Protein AF-A0A852TV71-F1 (afdb_monomer)

Solvent-accessible surface area (backbone atoms only — not comparable to full-atom values): 13659 Å² total; per-residue (Å²): 145,63,73,70,53,56,58,50,49,54,54,50,52,56,51,58,74,69,67,80,78,74,85,80,84,87,76,83,94,80,73,78,77,76,92,76,76,78,68,53,74,66,54,52,51,51,50,51,55,49,52,51,51,49,49,50,67,69,63,56,70,59,53,60,57,52,50,50,52,49,51,51,50,51,52,52,49,52,54,49,54,53,51,50,54,51,53,49,46,61,62,69,69,51,59,95,84,64,56,69,67,57,59,50,49,54,53,51,53,51,48,61,70,50,56,78,73,61,80,78,80,85,84,74,92,58,73,76,38,65,79,68,99,31,32,70,53,57,53,49,54,35,43,75,70,72,49,66,64,44,78,75,42,76,46,84,83,48,82,88,32,76,29,29,28,36,27,29,36,95,89,66,50,60,36,40,32,34,15,36,96,36,46,70,48,45,51,54,47,52,52,50,48,59,73,70,69,54,81,39,39,34,34,37,43,53,25,33,38,40,36,33,89,51,62,69,59,46,53,56,47,32,76,74,53,32,51,47,80,43,81,88

Organism: NCBI:txid687207

Secondary structure (DSSP, 8-state):
--HHHHHHHHHHHHHHHTSS--------------TT----HHHHHHHHHHHHHHHHHHH-HHHHHHHHHHHHHHHHHHHHHHHHHHHHHHHHTS-TT--HHHHHHHHHHHHHHHHTT--------S--PPP-S-HHHHHHHHHHTT---EEEEE-TT-TT-SEEEEEE-TTS-EEEEEE-SSHHHHHHHHHHHHHTT---EEEE-SSEEEEES-HHHHHHHHHHH--EEEE-

Foldseek 3Di:
DPPVVVVVVVVVVVVVVVPPDDDDDDDDDDDDDDPDPPDPPVRVVVVVVVVVVVCVVVVPVVVVVVVVVVVVVVVVVVVVVVVVVVLVVLVVPPPDPDDPVVSVVVVVVVCVVCVVVDPPPDDDDDPAQDADPEQVVLQVQCVVVVLHFPDWDWDPPDDLFPTWIWTADPVRWIKIKTFHPFQVSVVVVVVVVVVVVDFFFWFDHGGMIIGTPPNVSSVSSCVRRNGDTDTD

Radius of gyration: 25.9 Å; Cα contacts (8 Å, |Δi|>4): 225; chains: 1; bounding box: 60×43×82 Å

pLDDT: mean 70.98, std 20.76, range [32.34, 96.81]

Nearest PDB structures (foldseek):
  5igh-assembly1_A  TM=5.986E-01  e=4.209E-02  Escherichia coli
  6zv6-assembly1_h  TM=5.869E-01  e=1.602E+00  Homo sapiens
  6zxf-assembly1_z  TM=4.418E-01  e=7.642E-01  Homo sapiens
  6zxh-assembly1_z  TM=4.189E-01  e=9.780E-01  Homo sapiens
  7wu0-assembly1_v  TM=4.233E-01  e=1.252E+00  Homo sapiens

Sequence (232 aa):
MKKTAAALAALLALTACAFEQAPNEAAPPSSSPPSDIVLDTAAEGACGKLDEAIELRNSGDSWDEIDAATAEIEAKTLALESSVEELKGIVLDSPEGEDIDESTARMRDWCVENAGSMEVSSAGASEEAVSHDGAQELISELGEADISCTGYEPVEGAVGAETRGSCYLESGEEVVVSTYASADDVDVQMETHRALGGEVHLLTGPDWTLNSADGGFLEAAQEVLGGTLVME

Mean predicted aligned error: 18.86 Å

Structure (mmCIF, N/CA/C/O backbone):
data_AF-A0A852TV71-F1
#
_entry.id   AF-A0A852TV71-F1
#
loop_
_atom_site.group_PDB
_atom_site.id
_atom_site.type_symbol
_atom_site.label_atom_id
_atom_site.label_alt_id
_atom_site.label_comp_id
_atom_site.label_asym_id
_atom_site.label_entity_id
_atom_site.label_seq_id
_atom_site.pdbx_PDB_ins_code
_atom_site.Cartn_x
_atom_site.Cartn_y
_atom_site.Cartn_z
_atom_site.occupancy
_atom_site.B_iso_or_equiv
_atom_site.auth_seq_id
_atom_site.auth_comp_id
_atom_site.auth_asym_id
_atom_site.auth_atom_id
_atom_site.pdbx_PDB_model_num
ATOM 1 N N . MET A 1 1 ? 23.216 -7.462 7.114 1.00 43.19 1 MET A N 1
ATOM 2 C CA . MET A 1 1 ? 23.796 -7.673 8.467 1.00 43.19 1 MET A CA 1
ATOM 3 C C . MET A 1 1 ? 23.204 -6.729 9.535 1.00 43.19 1 MET A C 1
ATOM 5 O O . MET A 1 1 ? 23.956 -6.104 10.269 1.00 43.19 1 MET A O 1
ATOM 9 N N . LYS A 1 2 ? 21.871 -6.586 9.646 1.00 36.19 2 LYS A N 1
ATOM 10 C CA . LYS A 1 2 ? 21.244 -5.724 10.681 1.00 36.19 2 LYS A CA 1
ATOM 11 C C . LYS A 1 2 ? 20.110 -6.389 11.479 1.00 36.19 2 LYS A C 1
ATOM 13 O O . LYS A 1 2 ? 19.759 -5.882 12.534 1.00 36.19 2 LYS A O 1
ATOM 18 N N . LYS A 1 3 ? 19.599 -7.552 11.056 1.00 38.78 3 LYS A N 1
ATOM 19 C CA . LYS A 1 3 ? 18.514 -8.260 11.765 1.00 38.78 3 LYS A CA 1
ATOM 20 C C . LYS A 1 3 ? 18.996 -9.149 12.925 1.00 38.78 3 LYS A C 1
ATOM 22 O O . LYS A 1 3 ? 18.249 -9.372 13.866 1.00 38.78 3 LYS A O 1
ATOM 27 N N . THR A 1 4 ? 20.277 -9.519 12.959 1.00 39.12 4 THR A N 1
ATOM 28 C CA . THR A 1 4 ? 20.908 -10.143 14.138 1.00 39.12 4 THR A CA 1
ATOM 29 C C . THR A 1 4 ? 21.133 -9.160 15.291 1.00 39.12 4 THR A C 1
ATOM 31 O O . THR A 1 4 ? 21.272 -9.590 16.429 1.00 39.12 4 THR A O 1
ATOM 34 N N . ALA A 1 5 ? 21.121 -7.845 15.035 1.00 38.69 5 ALA A N 1
ATOM 35 C CA . ALA A 1 5 ? 21.337 -6.828 16.065 1.00 38.69 5 ALA A CA 1
ATOM 36 C C . ALA A 1 5 ? 20.088 -6.568 16.928 1.00 38.69 5 ALA A C 1
ATOM 38 O O . ALA A 1 5 ? 20.234 -6.302 18.116 1.00 38.69 5 ALA A O 1
ATOM 39 N N . ALA A 1 6 ? 18.878 -6.693 16.369 1.00 39.97 6 ALA A N 1
ATOM 40 C CA . ALA A 1 6 ? 17.630 -6.491 17.113 1.00 39.97 6 ALA A CA 1
ATOM 41 C C . ALA A 1 6 ? 17.338 -7.656 18.077 1.00 39.97 6 ALA A C 1
ATOM 43 O O . ALA A 1 6 ? 16.999 -7.427 19.235 1.00 39.97 6 ALA A O 1
ATOM 44 N N . ALA A 1 7 ? 17.586 -8.897 17.642 1.00 38.03 7 ALA A N 1
ATOM 45 C CA . ALA A 1 7 ? 17.481 -10.076 18.502 1.00 38.03 7 ALA A CA 1
ATOM 46 C C . ALA A 1 7 ? 18.549 -10.082 19.615 1.00 38.03 7 ALA A C 1
ATOM 48 O O . ALA A 1 7 ? 18.234 -10.391 20.762 1.00 38.03 7 ALA A O 1
ATOM 49 N N . LEU A 1 8 ? 19.792 -9.657 19.323 1.00 39.25 8 LEU A N 1
ATOM 50 C CA . LEU A 1 8 ? 20.830 -9.495 20.354 1.00 39.25 8 LEU A CA 1
ATOM 51 C C . LEU A 1 8 ? 20.517 -8.348 21.329 1.00 39.25 8 LEU A C 1
ATOM 53 O O . LEU A 1 8 ? 20.830 -8.464 22.510 1.00 39.25 8 LEU A O 1
ATOM 57 N N . ALA A 1 9 ? 19.909 -7.252 20.858 1.00 40.31 9 ALA A N 1
ATOM 58 C CA . ALA A 1 9 ? 19.520 -6.115 21.695 1.00 40.31 9 ALA A CA 1
ATOM 59 C C . ALA A 1 9 ? 18.359 -6.461 22.639 1.00 40.31 9 ALA A C 1
ATOM 61 O O . ALA A 1 9 ? 18.400 -6.080 23.808 1.00 40.31 9 ALA A O 1
ATOM 62 N N . ALA A 1 10 ? 17.378 -7.244 22.176 1.00 40.09 10 ALA A N 1
ATOM 63 C CA . ALA A 1 10 ? 16.308 -7.769 23.022 1.00 40.09 10 ALA A CA 1
ATOM 64 C C . ALA A 1 10 ? 16.845 -8.764 24.071 1.00 40.09 10 ALA A C 1
ATOM 66 O O . ALA A 1 10 ? 16.482 -8.672 25.244 1.00 40.09 10 ALA A O 1
ATOM 67 N N . LEU A 1 11 ? 17.786 -9.644 23.692 1.00 39.22 11 LEU A N 1
ATOM 68 C CA . LEU A 1 11 ? 18.446 -10.560 24.634 1.00 39.22 11 LEU A CA 1
ATOM 69 C C . LEU A 1 11 ? 19.297 -9.813 25.679 1.00 39.22 11 LEU A C 1
ATOM 71 O O . LEU A 1 11 ? 19.270 -10.167 26.856 1.00 39.22 11 LEU A O 1
ATOM 75 N N . LEU A 1 12 ? 20.014 -8.757 25.269 1.00 41.97 12 LEU A N 1
ATOM 76 C CA . LEU A 1 12 ? 20.825 -7.917 26.159 1.00 41.97 12 LEU A CA 1
ATOM 77 C C . LEU A 1 12 ? 19.964 -7.083 27.125 1.00 41.97 12 LEU A C 1
ATOM 79 O O . LEU A 1 12 ? 20.328 -6.957 28.296 1.00 41.97 12 LEU A O 1
ATOM 83 N N . ALA A 1 13 ? 18.811 -6.573 26.678 1.00 39.41 13 ALA A N 1
ATOM 84 C CA . ALA A 1 13 ? 17.864 -5.827 27.513 1.00 39.41 13 ALA A CA 1
ATOM 85 C C . ALA A 1 13 ? 17.194 -6.713 28.583 1.00 39.41 13 ALA A C 1
ATOM 87 O O . ALA A 1 13 ? 17.038 -6.289 29.730 1.00 39.41 13 ALA A O 1
ATOM 88 N N . LEU A 1 14 ? 16.893 -7.973 28.249 1.00 36.75 14 LEU A N 1
ATOM 89 C CA . LEU A 1 14 ? 16.382 -8.967 29.200 1.00 36.75 14 LEU A CA 1
ATOM 90 C C . LEU A 1 14 ? 17.433 -9.370 30.249 1.00 36.75 14 LEU A C 1
ATOM 92 O O . LEU A 1 14 ? 17.098 -9.521 31.423 1.00 36.75 14 LEU A O 1
ATOM 96 N N . THR A 1 15 ? 18.718 -9.455 29.881 1.00 38.38 15 THR A N 1
ATOM 97 C CA . THR A 1 15 ? 19.800 -9.652 30.867 1.00 38.38 15 THR A CA 1
ATOM 98 C C . THR A 1 15 ? 20.092 -8.416 31.721 1.00 38.38 15 THR A C 1
ATOM 100 O O . THR A 1 15 ? 20.530 -8.575 32.857 1.00 38.38 15 THR A O 1
ATOM 103 N N . ALA A 1 16 ? 19.818 -7.200 31.234 1.00 34.94 16 ALA A N 1
ATOM 104 C CA . ALA A 1 16 ? 20.003 -5.969 32.008 1.00 34.94 16 ALA A CA 1
ATOM 105 C C . ALA A 1 16 ? 18.935 -5.797 33.106 1.00 34.94 16 ALA A C 1
ATOM 107 O O . ALA A 1 16 ? 19.269 -5.378 34.209 1.00 34.94 16 ALA A O 1
ATOM 108 N N . CYS A 1 17 ? 17.686 -6.214 32.864 1.00 33.97 17 CYS A N 1
ATOM 109 C CA . CYS A 1 17 ? 16.650 -6.229 33.909 1.00 33.97 17 CYS A CA 1
ATOM 110 C C . CYS A 1 17 ? 16.846 -7.348 34.950 1.00 33.97 17 CYS A C 1
ATOM 112 O O . CYS A 1 17 ? 16.341 -7.247 36.066 1.00 33.97 17 CYS A O 1
ATOM 114 N N . ALA A 1 18 ? 17.596 -8.402 34.617 1.00 35.56 18 ALA A N 1
ATOM 115 C CA . ALA A 1 18 ? 17.842 -9.534 35.512 1.00 35.56 18 ALA A CA 1
ATOM 116 C C . ALA A 1 18 ? 19.107 -9.390 36.387 1.00 35.56 18 ALA A C 1
ATOM 118 O O . ALA A 1 18 ? 19.328 -10.226 37.263 1.00 35.56 18 ALA A O 1
ATOM 119 N N . PHE 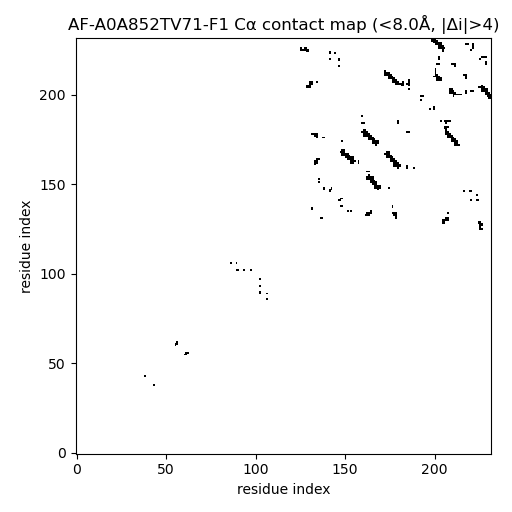A 1 19 ? 19.937 -8.354 36.188 1.00 32.34 19 PHE A N 1
ATOM 120 C CA . PHE A 1 19 ? 21.237 -8.208 36.869 1.00 32.34 19 PHE A CA 1
ATOM 121 C C . PHE A 1 19 ? 21.346 -7.003 37.819 1.00 32.34 19 PHE A C 1
ATOM 123 O O . PHE A 1 19 ? 22.452 -6.596 38.169 1.00 32.34 19 PHE A O 1
ATOM 130 N N . GLU A 1 20 ? 20.218 -6.468 38.297 1.00 35.91 20 GLU A N 1
ATOM 131 C CA . GLU A 1 20 ? 20.192 -5.416 39.330 1.00 35.91 20 GLU A CA 1
ATOM 132 C C . GLU A 1 20 ? 19.690 -5.918 40.697 1.00 35.91 20 GLU A C 1
ATOM 134 O O . GLU A 1 20 ? 19.152 -5.171 41.510 1.00 35.91 20 GLU A O 1
ATOM 139 N N . GLN A 1 21 ? 19.910 -7.204 40.990 1.00 41.62 21 GLN A N 1
ATOM 140 C CA . GLN A 1 21 ? 19.845 -7.735 42.353 1.00 41.62 21 GLN A CA 1
ATOM 141 C C . GLN A 1 21 ? 21.081 -8.583 42.668 1.00 41.62 21 GLN A C 1
ATOM 143 O O . GLN A 1 21 ? 21.072 -9.809 42.613 1.00 41.62 21 GLN A O 1
ATOM 148 N N . ALA A 1 22 ? 22.152 -7.898 43.063 1.00 32.69 22 ALA A N 1
ATOM 149 C CA . ALA A 1 22 ? 23.168 -8.452 43.949 1.00 32.69 22 ALA A CA 1
ATOM 150 C C . ALA A 1 22 ? 23.267 -7.560 45.203 1.00 32.69 22 ALA A C 1
ATOM 152 O O . ALA A 1 22 ? 22.981 -6.363 45.138 1.00 32.69 22 ALA A O 1
ATOM 153 N N . PRO A 1 23 ? 23.585 -8.145 46.367 1.00 38.00 23 PRO A N 1
ATOM 154 C CA . PRO A 1 23 ? 23.112 -7.672 47.658 1.00 38.00 23 PRO A CA 1
ATOM 155 C C . PRO A 1 23 ? 23.951 -6.503 48.170 1.00 38.00 23 PRO A C 1
ATOM 157 O O . PRO A 1 23 ? 25.169 -6.610 48.298 1.00 38.00 23 PRO A O 1
ATOM 160 N N . ASN A 1 24 ? 23.286 -5.411 48.540 1.00 35.84 24 ASN A N 1
ATOM 161 C CA . ASN A 1 24 ? 23.877 -4.445 49.452 1.00 35.84 24 ASN A CA 1
ATOM 162 C C . ASN A 1 24 ? 23.670 -4.974 50.876 1.00 35.84 24 ASN A C 1
ATOM 164 O O . ASN A 1 24 ? 22.538 -5.115 51.347 1.00 35.84 24 ASN A O 1
ATOM 168 N N . GLU A 1 25 ? 24.765 -5.340 51.533 1.00 44.81 25 GLU A N 1
ATOM 169 C CA . GLU A 1 25 ? 24.770 -5.710 52.941 1.00 44.81 25 GLU A CA 1
ATOM 170 C C . GLU A 1 25 ? 24.212 -4.569 53.813 1.00 44.81 25 GLU A C 1
ATOM 172 O O . GLU A 1 25 ? 24.587 -3.407 53.680 1.00 44.81 25 GLU A O 1
ATOM 177 N N . ALA A 1 26 ? 23.375 -4.978 54.769 1.00 49.44 26 ALA A N 1
ATOM 178 C CA . ALA A 1 26 ? 23.005 -4.288 56.005 1.00 49.44 26 ALA A CA 1
ATOM 179 C C . ALA A 1 26 ? 22.050 -3.074 55.928 1.00 49.44 26 ALA A C 1
ATOM 181 O O . ALA A 1 26 ? 22.429 -1.933 56.185 1.00 49.44 26 ALA A O 1
ATOM 182 N N . ALA A 1 27 ? 20.750 -3.361 55.800 1.00 43.69 27 ALA A N 1
ATOM 183 C CA . ALA A 1 27 ? 19.690 -2.565 56.432 1.00 43.69 27 ALA A CA 1
ATOM 184 C C . ALA A 1 27 ? 18.570 -3.491 56.968 1.00 43.69 27 ALA A C 1
ATOM 186 O O . ALA A 1 27 ? 18.326 -4.546 56.381 1.00 43.69 27 ALA A O 1
ATOM 187 N N . PRO A 1 28 ? 17.939 -3.172 58.116 1.00 45.78 28 PRO A N 1
ATOM 188 C CA . PRO A 1 28 ? 17.092 -4.108 58.860 1.00 45.78 28 PRO A CA 1
ATOM 189 C C . PRO A 1 28 ? 15.758 -4.422 58.150 1.00 45.78 28 PRO A C 1
ATOM 191 O O . PRO A 1 28 ? 15.218 -3.562 57.453 1.00 45.78 28 PRO A O 1
ATOM 194 N N . PRO A 1 29 ? 15.177 -5.620 58.366 1.00 46.66 29 PRO A N 1
ATOM 195 C CA . PRO A 1 29 ? 13.950 -6.043 57.706 1.00 46.66 29 PRO A CA 1
ATOM 196 C C . PRO A 1 29 ? 12.732 -5.502 58.457 1.00 46.66 29 PRO A C 1
ATOM 198 O O . PRO A 1 29 ? 12.343 -6.042 59.489 1.00 46.66 29 PRO A O 1
ATOM 201 N N . SER A 1 30 ? 12.118 -4.434 57.958 1.00 53.88 30 SER A N 1
ATOM 202 C CA . SER A 1 30 ? 10.726 -4.113 58.290 1.00 53.88 30 SER A CA 1
ATOM 203 C C . SER A 1 30 ? 10.191 -3.032 57.361 1.00 53.88 30 SER A C 1
ATOM 205 O O . SER A 1 30 ? 10.134 -1.856 57.716 1.00 53.88 30 SER A O 1
ATOM 207 N N . SER A 1 31 ? 9.716 -3.450 56.199 1.00 39.25 31 SER A N 1
ATOM 208 C CA . SER A 1 31 ? 8.668 -2.725 55.493 1.00 39.25 31 SER A CA 1
ATOM 209 C C . SER A 1 31 ? 7.975 -3.720 54.582 1.00 39.25 31 SER A C 1
ATOM 211 O O . SER A 1 31 ? 8.558 -4.187 53.605 1.00 39.25 31 SER A O 1
ATOM 213 N N . SER A 1 32 ? 6.745 -4.081 54.940 1.00 46.81 32 SER A N 1
ATOM 214 C CA . SER A 1 32 ? 5.789 -4.663 54.005 1.00 46.81 32 SER A CA 1
ATOM 215 C C . SER A 1 32 ? 5.838 -3.889 52.679 1.00 46.81 32 SER A C 1
ATOM 217 O O . SER A 1 32 ? 6.047 -2.669 52.723 1.00 46.81 32 SER A O 1
ATOM 219 N N . PRO A 1 33 ? 5.663 -4.549 51.519 1.00 42.16 33 PRO A N 1
ATOM 220 C CA . PRO A 1 33 ? 5.532 -3.825 50.260 1.00 42.16 33 PRO A CA 1
ATOM 221 C C . PRO A 1 33 ? 4.425 -2.769 50.420 1.00 42.16 33 PRO A C 1
ATOM 223 O O . PRO A 1 33 ? 3.415 -3.067 51.068 1.00 42.16 33 PRO A O 1
ATOM 226 N N . PRO A 1 34 ? 4.612 -1.532 49.927 1.00 43.06 34 PRO A N 1
ATOM 227 C CA . PRO A 1 34 ? 3.565 -0.524 49.995 1.00 43.06 34 PRO A CA 1
ATOM 228 C C . PRO A 1 34 ? 2.332 -1.073 49.276 1.00 43.06 34 PRO A C 1
ATOM 230 O O . PRO A 1 34 ? 2.389 -1.382 48.090 1.00 43.06 34 PRO A O 1
ATOM 233 N N . SER A 1 35 ? 1.233 -1.226 50.014 1.00 48.22 35 SER A N 1
ATOM 234 C CA . SER A 1 35 ? -0.005 -1.865 49.551 1.00 48.22 35 SER A CA 1
ATOM 235 C C . SER A 1 35 ? -0.753 -1.092 48.457 1.00 48.22 35 SER A C 1
ATOM 237 O O . SER A 1 35 ? -1.814 -1.537 48.041 1.00 48.22 35 SER A O 1
ATOM 239 N N . ASP A 1 36 ? -0.208 0.035 47.997 1.00 42.56 36 ASP A N 1
ATOM 240 C CA . ASP A 1 36 ? -0.876 1.004 47.127 1.00 42.56 36 ASP A CA 1
ATOM 241 C C . ASP A 1 36 ? 0.024 1.423 45.947 1.00 42.56 36 ASP A C 1
ATOM 243 O O . ASP A 1 36 ? 0.166 2.609 45.643 1.00 42.56 36 ASP A O 1
ATOM 247 N N . ILE A 1 37 ? 0.674 0.466 45.275 1.00 39.34 37 ILE A N 1
ATOM 248 C CA . ILE A 1 37 ? 1.184 0.725 43.920 1.00 39.34 37 ILE A CA 1
ATOM 249 C C . ILE A 1 37 ? 0.003 0.533 42.971 1.00 39.34 37 ILE A C 1
ATOM 251 O O . ILE A 1 37 ? -0.303 -0.581 42.556 1.00 39.34 37 ILE A O 1
ATOM 255 N N . VAL A 1 38 ? -0.684 1.634 42.674 1.00 40.62 38 VAL A N 1
ATOM 256 C CA . VAL A 1 38 ? -1.641 1.690 41.569 1.00 40.62 38 VAL A CA 1
ATOM 257 C C . VAL A 1 38 ? -0.810 1.716 40.292 1.00 40.62 38 VAL A C 1
ATOM 259 O O . VAL A 1 38 ? -0.185 2.729 39.977 1.00 40.62 38 VAL A O 1
ATOM 262 N N . LEU A 1 39 ? -0.733 0.571 39.618 1.00 42.31 39 LEU A N 1
ATOM 263 C CA . LEU A 1 39 ? -0.207 0.490 38.262 1.00 42.31 39 LEU A CA 1
ATOM 264 C C . LEU A 1 39 ? -1.126 1.336 37.374 1.00 42.31 39 LEU A C 1
ATOM 266 O O . LEU A 1 39 ? -2.348 1.261 37.500 1.00 42.31 39 LEU A O 1
ATOM 270 N N . ASP A 1 40 ? -0.557 2.201 36.535 1.00 50.69 40 ASP A N 1
ATOM 271 C CA . ASP A 1 40 ? -1.377 2.875 35.533 1.00 50.69 40 ASP A CA 1
ATOM 272 C C . ASP A 1 40 ? -1.916 1.844 34.523 1.00 50.69 40 ASP A C 1
ATOM 274 O O . ASP A 1 40 ? -1.424 0.718 34.414 1.00 50.69 40 ASP A O 1
ATOM 278 N N . THR A 1 41 ? -2.951 2.218 33.780 1.00 48.94 41 THR A N 1
ATOM 279 C CA . THR A 1 41 ? -3.633 1.326 32.831 1.00 48.94 41 THR A CA 1
ATOM 280 C C . THR A 1 41 ? -2.695 0.788 31.738 1.00 48.94 41 THR A C 1
ATOM 282 O O . THR A 1 41 ? -2.930 -0.296 31.207 1.00 48.94 41 THR A O 1
ATOM 285 N N . ALA A 1 42 ? -1.601 1.492 31.424 1.00 35.84 42 ALA A N 1
ATOM 286 C CA . ALA A 1 42 ? -0.593 1.012 30.482 1.00 35.84 42 ALA A CA 1
ATOM 287 C C . ALA A 1 42 ? 0.304 -0.067 31.113 1.00 35.84 42 ALA A C 1
ATOM 289 O O . ALA A 1 42 ? 0.659 -1.038 30.446 1.00 35.84 42 ALA A O 1
ATOM 290 N N . ALA A 1 43 ? 0.621 0.055 32.403 1.00 42.12 43 ALA A N 1
ATOM 291 C CA . ALA A 1 43 ? 1.344 -0.960 33.158 1.00 42.12 43 ALA A CA 1
ATOM 292 C C . ALA A 1 43 ? 0.506 -2.236 33.374 1.00 42.12 43 ALA A C 1
ATOM 294 O O . ALA A 1 43 ? 1.042 -3.335 33.247 1.00 42.12 43 ALA A O 1
ATOM 295 N N . GLU A 1 44 ? -0.806 -2.120 33.604 1.00 55.62 44 GLU A N 1
ATOM 296 C CA . GLU A 1 44 ? -1.715 -3.280 33.638 1.00 55.62 44 GLU A CA 1
ATOM 297 C C . GLU A 1 44 ? -1.798 -3.982 32.271 1.00 55.62 44 GLU A C 1
ATOM 299 O O . GLU A 1 44 ? -1.714 -5.209 32.200 1.00 55.62 44 GLU A O 1
ATOM 304 N N . GLY A 1 45 ? -1.864 -3.215 31.176 1.00 46.88 45 GLY A N 1
ATOM 305 C CA . GLY A 1 45 ? -1.825 -3.759 29.816 1.00 46.88 45 GLY A CA 1
ATOM 306 C C . GLY A 1 45 ? -0.499 -4.450 29.475 1.00 46.88 45 GLY A C 1
ATOM 307 O O . GLY A 1 45 ? -0.492 -5.508 28.846 1.00 46.88 45 GLY A O 1
ATOM 308 N N . ALA A 1 46 ? 0.631 -3.898 29.926 1.00 47.75 46 ALA A N 1
ATOM 309 C CA . ALA A 1 46 ? 1.948 -4.508 29.743 1.00 47.75 46 ALA A CA 1
ATOM 310 C C . ALA A 1 46 ? 2.100 -5.816 30.539 1.00 47.75 46 ALA A C 1
ATOM 312 O O . ALA A 1 46 ? 2.668 -6.780 30.025 1.00 47.75 46 ALA A O 1
ATOM 313 N N . CYS A 1 47 ? 1.561 -5.876 31.761 1.00 56.03 47 CYS A N 1
ATOM 314 C CA . CYS A 1 47 ? 1.521 -7.105 32.552 1.00 56.03 47 CYS A CA 1
ATOM 315 C C . CYS A 1 47 ? 0.625 -8.173 31.907 1.00 56.03 47 CYS A C 1
ATOM 317 O O . CYS A 1 47 ? 1.045 -9.322 31.827 1.00 56.03 47 CYS A O 1
ATOM 319 N N . GLY A 1 48 ? -0.539 -7.798 31.364 1.00 65.50 48 GLY A N 1
ATOM 320 C CA . GLY A 1 48 ? -1.413 -8.732 30.644 1.00 65.50 48 GLY A CA 1
ATOM 321 C C . GLY A 1 48 ? -0.739 -9.359 29.420 1.00 65.50 48 GLY A C 1
ATOM 322 O O . GLY A 1 48 ? -0.770 -10.575 29.256 1.00 65.50 48 GLY A O 1
ATOM 323 N N . LYS A 1 49 ? -0.031 -8.553 28.617 1.00 59.12 49 LYS A N 1
ATOM 324 C CA . LYS A 1 49 ? 0.750 -9.055 27.469 1.00 59.12 49 LYS A CA 1
ATOM 325 C C . LYS A 1 49 ? 1.911 -9.959 27.889 1.00 59.12 49 LYS A C 1
ATOM 327 O O . LYS A 1 49 ? 2.274 -10.880 27.162 1.00 59.12 49 LYS A O 1
ATOM 332 N N . LEU A 1 50 ? 2.514 -9.697 29.050 1.00 55.28 50 LEU A N 1
ATOM 333 C CA . LEU A 1 50 ? 3.572 -10.545 29.593 1.00 55.28 50 LEU A CA 1
ATOM 334 C C . LEU A 1 50 ? 3.019 -11.902 30.049 1.00 55.28 50 LEU A C 1
ATOM 336 O O . LEU A 1 50 ? 3.647 -12.923 29.774 1.00 55.28 50 LEU A O 1
ATOM 340 N N . ASP A 1 51 ? 1.857 -11.921 30.701 1.00 65.81 51 ASP A N 1
ATOM 341 C CA . ASP A 1 51 ? 1.194 -13.156 31.127 1.00 65.81 51 ASP A CA 1
ATOM 342 C C . ASP A 1 51 ? 0.739 -13.994 29.922 1.00 65.81 51 ASP A C 1
ATOM 344 O O . ASP A 1 51 ? 0.995 -15.196 29.893 1.00 65.81 51 ASP A O 1
ATOM 348 N N . GLU A 1 52 ? 0.195 -13.362 28.878 1.00 64.69 52 GLU A N 1
ATOM 349 C CA . GLU A 1 52 ? -0.162 -14.013 27.609 1.00 64.69 52 GLU A CA 1
ATOM 350 C C . GLU A 1 52 ? 1.070 -14.611 26.906 1.00 64.69 52 GLU A C 1
ATOM 352 O O . GLU A 1 52 ? 1.060 -15.766 26.481 1.00 64.69 52 GLU A O 1
ATOM 357 N N . ALA A 1 53 ? 2.186 -13.876 26.863 1.00 56.59 53 ALA A N 1
ATOM 358 C CA . ALA A 1 53 ? 3.446 -14.384 26.322 1.00 56.59 53 ALA A CA 1
ATOM 359 C C . ALA A 1 53 ? 4.016 -15.555 27.148 1.00 56.59 53 ALA A C 1
ATOM 361 O O . ALA A 1 53 ? 4.626 -16.475 26.597 1.00 56.59 53 ALA A O 1
ATOM 362 N N . ILE A 1 54 ? 3.828 -15.547 28.472 1.00 68.31 54 ILE A N 1
ATOM 363 C CA . ILE A 1 54 ? 4.229 -16.647 29.359 1.00 68.31 54 ILE A CA 1
ATOM 364 C C . ILE A 1 54 ? 3.322 -17.866 29.156 1.00 68.31 54 ILE A C 1
ATOM 366 O O . ILE A 1 54 ? 3.835 -18.987 29.134 1.00 68.31 54 ILE A O 1
ATOM 370 N N . GLU A 1 55 ? 2.013 -17.674 28.994 1.00 68.44 55 GLU A N 1
ATOM 371 C CA . GLU A 1 55 ? 1.067 -18.746 28.676 1.00 68.44 55 GLU A CA 1
ATOM 372 C C . GLU A 1 55 ? 1.366 -19.365 27.311 1.00 68.44 55 GLU A C 1
ATOM 374 O O . GLU A 1 55 ? 1.505 -20.585 27.238 1.00 68.44 55 GLU A O 1
ATOM 379 N N . LEU A 1 56 ? 1.607 -18.558 26.272 1.00 57.44 56 LEU A N 1
ATOM 380 C CA . LEU A 1 56 ? 2.045 -19.032 24.954 1.00 57.44 56 LEU A CA 1
ATOM 381 C C . LEU A 1 56 ? 3.348 -19.831 25.052 1.00 57.44 56 LEU A C 1
ATOM 383 O O . LEU A 1 56 ? 3.412 -20.972 24.593 1.00 57.44 56 LEU A O 1
ATOM 387 N N . ARG A 1 57 ? 4.358 -19.306 25.759 1.00 60.22 57 ARG A N 1
ATOM 388 C CA . ARG A 1 57 ? 5.626 -20.018 25.989 1.00 60.22 57 ARG A CA 1
ATOM 389 C C . ARG A 1 57 ? 5.420 -21.363 26.689 1.00 60.22 57 ARG A C 1
ATOM 391 O O . ARG A 1 57 ? 6.131 -22.318 26.384 1.00 60.22 57 ARG A O 1
ATOM 398 N N . ASN A 1 58 ? 4.513 -21.427 27.663 1.00 68.81 58 ASN A N 1
ATOM 399 C CA . ASN A 1 58 ? 4.261 -22.629 28.458 1.00 68.81 58 ASN A CA 1
ATOM 400 C C . ASN A 1 58 ? 3.288 -23.608 27.778 1.00 68.81 58 ASN A C 1
ATOM 402 O O . ASN A 1 58 ? 3.271 -24.777 28.160 1.00 68.81 58 ASN A O 1
ATOM 406 N N . SER A 1 59 ? 2.501 -23.152 26.799 1.00 70.75 59 SER A N 1
ATOM 407 C CA . SER A 1 59 ? 1.558 -23.984 26.044 1.00 70.75 59 SER A CA 1
ATOM 408 C C . SER A 1 59 ? 2.264 -25.005 25.151 1.00 70.75 59 SER A C 1
ATOM 410 O O . SER A 1 59 ? 1.701 -26.056 24.876 1.00 70.75 59 SER A O 1
ATOM 412 N N . GLY A 1 60 ? 3.515 -24.744 24.750 1.00 57.91 60 GLY A N 1
ATOM 413 C CA . GLY A 1 60 ? 4.314 -25.656 23.924 1.00 57.91 60 GLY A CA 1
ATOM 414 C C . GLY A 1 60 ? 3.870 -25.736 22.459 1.00 57.91 60 GLY A C 1
ATOM 415 O O . GLY A 1 60 ? 4.697 -26.059 21.616 1.00 57.91 60 GLY A O 1
ATOM 416 N N . ASP A 1 61 ? 2.626 -25.362 22.155 1.00 58.06 61 ASP A N 1
ATOM 417 C CA . ASP A 1 61 ? 2.013 -25.477 20.829 1.00 58.06 61 ASP A CA 1
ATOM 418 C C . ASP A 1 61 ? 2.581 -24.471 19.804 1.00 58.06 61 ASP A C 1
ATOM 420 O O . ASP A 1 61 ? 2.583 -24.754 18.611 1.00 58.06 61 ASP A O 1
ATOM 424 N N . SER A 1 62 ? 3.134 -23.327 20.237 1.00 58.00 62 SER A N 1
ATOM 425 C CA . SER A 1 62 ? 3.677 -22.305 19.319 1.00 58.00 62 SER A CA 1
ATOM 426 C C . SER A 1 62 ? 5.156 -22.493 18.956 1.00 58.00 62 SER A C 1
ATOM 428 O O . SER A 1 62 ? 5.664 -21.798 18.078 1.00 58.00 62 SER A O 1
ATOM 430 N N . TRP A 1 63 ? 5.890 -23.367 19.655 1.00 64.06 63 TRP A N 1
ATOM 431 C CA . TRP A 1 63 ? 7.319 -23.569 19.377 1.00 64.06 63 TRP A CA 1
ATOM 432 C C . TRP A 1 63 ? 7.538 -24.437 18.145 1.00 64.06 63 TRP A C 1
ATOM 434 O O . TRP A 1 63 ? 8.463 -24.158 17.396 1.00 64.06 63 TRP A O 1
ATOM 444 N N . ASP A 1 64 ? 6.657 -25.402 17.883 1.00 67.50 64 ASP A N 1
ATOM 445 C CA . ASP A 1 64 ? 6.735 -26.233 16.679 1.00 67.50 64 ASP A CA 1
ATOM 446 C C . ASP A 1 64 ? 6.520 -25.398 15.403 1.00 67.50 64 ASP A C 1
ATOM 448 O O . ASP A 1 64 ? 7.189 -25.624 14.396 1.00 67.50 64 ASP A O 1
ATOM 452 N N . GLU A 1 65 ? 5.645 -24.386 15.447 1.00 59.16 65 GLU A N 1
ATOM 453 C CA . GLU A 1 65 ? 5.440 -23.445 14.336 1.00 59.16 65 GLU A CA 1
ATOM 454 C C . GLU A 1 65 ? 6.644 -22.512 14.143 1.00 59.16 65 GLU A C 1
ATOM 456 O O . GLU A 1 65 ? 7.081 -22.284 13.014 1.00 59.16 65 GLU A O 1
ATOM 461 N N . ILE A 1 66 ? 7.235 -22.017 15.238 1.00 60.66 66 ILE A N 1
ATOM 462 C CA . ILE A 1 66 ? 8.451 -21.192 15.192 1.00 60.66 66 ILE A CA 1
ATOM 463 C C . ILE A 1 66 ? 9.652 -22.011 14.703 1.00 60.66 66 ILE A C 1
ATOM 465 O O . ILE A 1 66 ? 10.442 -21.512 13.901 1.00 60.66 66 ILE A O 1
ATOM 469 N N . ASP A 1 67 ? 9.793 -23.259 15.142 1.00 70.25 67 ASP A N 1
ATOM 470 C CA . ASP A 1 67 ? 10.861 -24.163 14.721 1.00 70.25 67 ASP A CA 1
ATOM 471 C C . ASP A 1 67 ? 10.683 -24.569 13.253 1.00 70.25 67 ASP A C 1
ATOM 473 O O . ASP A 1 67 ? 11.663 -24.599 12.506 1.00 70.25 67 ASP A O 1
ATOM 477 N N . ALA A 1 68 ? 9.446 -24.799 12.799 1.00 65.94 68 ALA A N 1
ATOM 478 C CA . ALA A 1 68 ? 9.140 -25.046 11.392 1.00 65.94 68 ALA A CA 1
ATOM 479 C C . ALA A 1 68 ? 9.474 -23.828 10.516 1.00 65.94 68 ALA A C 1
ATOM 481 O O . ALA A 1 68 ? 10.168 -23.972 9.508 1.00 65.94 68 ALA A O 1
ATOM 482 N N . ALA A 1 69 ? 9.067 -22.626 10.931 1.00 57.84 69 ALA A N 1
ATOM 483 C CA . ALA A 1 69 ? 9.402 -21.387 10.232 1.00 57.84 69 ALA A CA 1
ATOM 484 C C . ALA A 1 69 ? 10.918 -21.125 10.231 1.00 57.84 69 ALA A C 1
ATOM 486 O O . ALA A 1 69 ? 11.487 -20.713 9.220 1.00 57.84 69 ALA A O 1
ATOM 487 N N . THR A 1 70 ? 11.604 -21.409 11.341 1.00 67.69 70 THR A N 1
ATOM 488 C CA . THR A 1 70 ? 13.065 -21.279 11.447 1.00 67.69 70 THR A CA 1
ATOM 489 C C . THR A 1 70 ? 13.769 -22.262 10.515 1.00 67.69 70 THR A C 1
ATOM 491 O O . THR A 1 70 ? 14.668 -21.857 9.779 1.00 67.69 70 THR A O 1
ATOM 494 N N . ALA A 1 71 ? 13.329 -23.521 10.471 1.00 69.81 71 ALA A N 1
ATOM 495 C CA . ALA A 1 71 ? 13.866 -24.528 9.560 1.00 69.81 71 ALA A CA 1
ATOM 496 C C . ALA A 1 71 ? 13.635 -24.156 8.085 1.00 69.81 71 ALA A C 1
ATOM 498 O O . ALA A 1 71 ? 14.518 -24.351 7.247 1.00 69.81 71 ALA A O 1
ATOM 499 N N . GLU A 1 72 ? 12.480 -23.573 7.759 1.00 63.47 72 GLU A N 1
ATOM 500 C CA . GLU A 1 72 ? 12.190 -23.068 6.417 1.00 63.47 72 GLU A CA 1
ATOM 501 C C . GLU A 1 72 ? 13.103 -21.889 6.042 1.00 63.47 72 GLU A C 1
ATOM 503 O O . GLU A 1 72 ? 13.659 -21.853 4.940 1.00 63.47 72 GLU A O 1
ATOM 508 N N . ILE A 1 73 ? 13.318 -20.945 6.963 1.00 64.19 73 ILE A N 1
ATOM 509 C CA . ILE A 1 73 ? 14.231 -19.811 6.768 1.00 64.19 73 ILE A CA 1
ATOM 510 C C . ILE A 1 73 ? 15.674 -20.293 6.587 1.00 64.19 73 ILE A C 1
ATOM 512 O O . ILE A 1 73 ? 16.378 -19.788 5.708 1.00 64.19 73 ILE A O 1
ATOM 516 N N . GLU A 1 74 ? 16.131 -21.268 7.374 1.00 71.56 74 GLU A N 1
ATOM 517 C CA . GLU A 1 74 ? 17.462 -21.864 7.219 1.00 71.56 74 GLU A CA 1
ATOM 518 C C . GLU A 1 74 ? 17.612 -22.550 5.855 1.00 71.56 74 GLU A C 1
ATOM 520 O O . GLU A 1 74 ? 18.603 -22.318 5.158 1.00 71.56 74 GLU A O 1
ATOM 525 N N . ALA A 1 75 ? 16.608 -23.318 5.421 1.00 70.88 75 ALA A N 1
ATOM 526 C CA . ALA A 1 75 ? 16.610 -23.961 4.109 1.00 70.88 75 ALA A CA 1
ATOM 527 C C . ALA A 1 75 ? 16.667 -22.934 2.963 1.00 70.88 75 ALA A C 1
ATOM 529 O O . ALA A 1 75 ? 17.470 -23.080 2.038 1.00 70.88 75 ALA A O 1
ATOM 530 N N . LYS A 1 76 ? 15.876 -21.856 3.049 1.00 63.53 76 LYS A N 1
ATOM 531 C CA . LYS A 1 76 ? 15.904 -20.746 2.080 1.00 63.53 76 LYS A CA 1
ATOM 532 C C . LYS A 1 76 ? 17.245 -20.011 2.090 1.00 63.53 76 LYS A C 1
ATOM 534 O O . LYS A 1 76 ? 17.753 -19.650 1.031 1.00 63.53 76 LYS A O 1
ATOM 539 N N . THR A 1 77 ? 17.849 -19.829 3.263 1.00 67.44 77 THR A N 1
ATOM 540 C CA . THR A 1 77 ? 19.164 -19.183 3.400 1.00 67.44 77 THR A CA 1
ATOM 541 C C . THR A 1 77 ? 20.257 -20.013 2.727 1.00 67.44 77 THR A C 1
ATOM 543 O O . THR A 1 77 ? 21.038 -19.465 1.955 1.00 67.44 77 THR A O 1
ATOM 546 N N . LEU A 1 78 ? 20.273 -21.333 2.930 1.00 73.25 78 LEU A N 1
ATOM 547 C CA . LEU A 1 78 ? 21.225 -22.231 2.264 1.00 73.25 78 LEU A CA 1
ATOM 548 C C . LEU A 1 78 ? 21.031 -22.262 0.740 1.00 73.25 78 LEU A C 1
ATOM 550 O O . LEU A 1 78 ? 22.010 -22.263 -0.008 1.00 73.25 78 LEU A O 1
ATOM 554 N N . ALA A 1 79 ? 19.781 -22.247 0.263 1.00 67.75 79 ALA A N 1
ATOM 555 C CA . ALA A 1 79 ? 19.482 -22.154 -1.167 1.00 67.75 79 ALA A CA 1
ATOM 556 C C . ALA A 1 79 ? 19.995 -20.835 -1.776 1.00 67.75 79 ALA A C 1
ATOM 558 O O . ALA A 1 79 ? 20.548 -20.825 -2.881 1.00 67.75 79 ALA A O 1
ATOM 559 N N . LEU A 1 80 ? 19.873 -19.729 -1.034 1.00 62.53 80 LEU A N 1
ATOM 560 C CA . LEU A 1 80 ? 20.390 -18.426 -1.442 1.00 62.53 80 LEU A CA 1
ATOM 561 C C . LEU A 1 80 ? 21.926 -18.405 -1.465 1.00 62.53 80 LEU A C 1
ATOM 563 O O . LEU A 1 80 ? 22.510 -17.913 -2.425 1.00 62.53 80 LEU A O 1
ATOM 567 N N . GLU A 1 81 ? 22.595 -18.969 -0.458 1.00 70.69 81 GLU A N 1
ATOM 568 C CA . GLU A 1 81 ? 24.061 -19.073 -0.438 1.00 70.69 81 GLU A CA 1
ATOM 569 C C . GLU A 1 81 ? 24.593 -19.903 -1.617 1.00 70.69 81 GLU A C 1
ATOM 571 O O . GLU A 1 81 ? 25.561 -19.500 -2.265 1.00 70.69 81 GLU A O 1
ATOM 576 N N . SER A 1 82 ? 23.923 -21.012 -1.953 1.00 73.50 82 SER A N 1
ATOM 577 C CA . SER A 1 82 ? 24.252 -21.821 -3.135 1.00 73.50 82 SER A CA 1
ATOM 578 C C . SER A 1 82 ? 24.102 -21.019 -4.431 1.00 73.50 82 SER A C 1
ATOM 580 O O . SER A 1 82 ? 24.995 -21.028 -5.276 1.00 73.50 82 SER A O 1
ATOM 582 N N . SER A 1 83 ? 23.001 -20.277 -4.560 1.00 67.62 83 SER A N 1
ATOM 583 C CA . SER A 1 83 ? 22.720 -19.412 -5.712 1.00 67.62 83 SER A CA 1
ATOM 584 C C . SER A 1 83 ? 23.773 -18.311 -5.884 1.00 67.62 83 SER A C 1
ATOM 586 O O . SER A 1 83 ? 24.205 -18.003 -6.994 1.00 67.62 83 SER A O 1
ATOM 588 N N . VAL A 1 84 ? 24.233 -17.726 -4.774 1.00 68.81 84 VAL A N 1
ATOM 589 C CA . VAL A 1 84 ? 25.278 -16.695 -4.780 1.00 68.81 84 VAL A CA 1
ATOM 590 C C . VAL A 1 84 ? 26.626 -17.262 -5.228 1.00 68.81 84 VAL A C 1
ATOM 592 O O . VAL A 1 84 ? 27.331 -16.599 -5.991 1.00 68.81 84 VAL A O 1
ATOM 595 N N . GLU A 1 85 ? 27.006 -18.468 -4.798 1.00 73.62 85 GLU A N 1
ATOM 596 C CA . GLU A 1 85 ? 28.249 -19.093 -5.273 1.00 73.62 85 GLU A CA 1
ATOM 597 C C . GLU A 1 85 ? 28.170 -19.496 -6.757 1.00 73.62 85 GLU A C 1
ATOM 599 O O . GLU A 1 85 ? 29.168 -19.348 -7.465 1.00 73.62 85 GLU A O 1
ATOM 604 N N . GLU A 1 86 ? 27.002 -19.898 -7.272 1.00 71.81 86 GLU A N 1
ATOM 605 C CA . GLU A 1 86 ? 26.807 -20.107 -8.717 1.00 71.81 86 GLU A CA 1
ATOM 606 C C . GLU A 1 86 ? 26.971 -18.808 -9.516 1.00 71.81 86 GLU A C 1
ATOM 608 O O . GLU A 1 86 ? 27.744 -18.764 -10.477 1.00 71.81 86 GLU A O 1
ATOM 613 N N . LEU A 1 87 ? 26.324 -17.720 -9.084 1.00 65.56 87 LEU A N 1
ATOM 614 C CA . LEU A 1 87 ? 26.460 -16.399 -9.711 1.00 65.56 87 LEU A CA 1
ATOM 615 C C . LEU A 1 87 ? 27.905 -15.896 -9.686 1.00 65.56 87 LEU A C 1
ATOM 617 O O . LEU A 1 87 ? 28.411 -15.341 -10.661 1.00 65.56 87 LEU A O 1
ATOM 621 N N . LYS A 1 88 ? 28.607 -16.120 -8.579 1.00 70.00 88 LYS A N 1
ATOM 622 C CA . LYS A 1 88 ? 30.025 -15.787 -8.455 1.00 70.00 88 LYS A CA 1
ATOM 623 C C . LYS A 1 88 ? 30.887 -16.617 -9.407 1.00 70.00 88 LYS A C 1
ATOM 625 O O . LYS A 1 88 ? 31.838 -16.074 -9.959 1.00 70.00 88 LYS A O 1
ATOM 630 N N . GLY A 1 89 ? 30.541 -17.883 -9.646 1.00 72.62 89 GLY A N 1
ATOM 631 C CA . GLY A 1 89 ? 31.146 -18.704 -10.696 1.00 72.62 89 GLY A CA 1
ATOM 632 C C . GLY A 1 89 ? 30.957 -18.091 -12.086 1.00 72.62 89 GLY A C 1
ATOM 633 O O . GLY A 1 89 ? 31.932 -17.902 -12.803 1.00 72.62 89 GLY A O 1
ATOM 634 N N . ILE A 1 90 ? 29.733 -17.672 -12.424 1.00 68.62 90 ILE A N 1
ATOM 635 C CA . ILE A 1 90 ? 29.405 -17.015 -13.705 1.00 68.62 90 ILE A CA 1
ATOM 636 C C . ILE A 1 90 ? 30.255 -15.757 -13.932 1.00 68.62 90 ILE A C 1
ATOM 638 O O . ILE A 1 90 ? 30.729 -15.534 -15.048 1.00 68.62 90 ILE A O 1
ATOM 642 N N . VAL A 1 91 ? 30.461 -14.961 -12.878 1.00 66.00 91 VAL A N 1
ATOM 643 C CA . VAL A 1 91 ? 31.246 -13.717 -12.920 1.00 66.00 91 VAL A CA 1
ATOM 644 C C . VAL A 1 91 ? 32.754 -13.980 -12.979 1.00 66.00 91 VAL A C 1
ATOM 646 O O . VAL A 1 91 ? 33.469 -13.264 -13.676 1.00 66.00 91 VAL A O 1
ATOM 649 N N . LEU A 1 92 ? 33.260 -14.979 -12.251 1.00 73.38 92 LEU A N 1
ATOM 650 C CA . LEU A 1 92 ? 34.696 -15.283 -12.200 1.00 73.38 92 LEU A CA 1
ATOM 651 C C . LEU A 1 92 ? 35.193 -16.072 -13.418 1.00 73.38 92 LEU A C 1
ATOM 653 O O . LEU A 1 92 ? 36.353 -15.913 -13.789 1.00 73.38 92 LEU A O 1
ATOM 657 N N . ASP A 1 93 ? 34.332 -16.876 -14.044 1.00 71.06 93 ASP A N 1
ATOM 658 C CA . ASP A 1 93 ? 34.643 -17.603 -15.281 1.00 71.06 93 ASP A CA 1
ATOM 659 C C . ASP A 1 93 ? 34.447 -16.746 -16.545 1.00 71.06 93 ASP A C 1
ATOM 661 O O . ASP A 1 93 ? 34.670 -17.238 -17.655 1.00 71.06 93 ASP A O 1
ATOM 665 N N . SER A 1 94 ? 34.070 -15.464 -16.412 1.00 61.94 94 SER A N 1
ATOM 666 C CA . SER A 1 94 ? 34.047 -14.555 -17.562 1.00 61.94 94 SER A CA 1
ATOM 667 C C . SER A 1 94 ? 35.460 -14.401 -18.140 1.00 61.94 94 SER A C 1
ATOM 669 O O . SER A 1 94 ? 36.370 -13.968 -17.424 1.00 61.94 94 SER A O 1
ATOM 671 N N . PRO A 1 95 ? 35.680 -14.718 -19.430 1.00 64.94 95 PRO A N 1
ATOM 672 C CA . PRO A 1 95 ? 36.954 -14.485 -20.088 1.00 64.94 95 PRO A CA 1
ATOM 673 C C . PRO A 1 95 ? 37.361 -13.011 -19.974 1.00 64.94 95 PRO A C 1
ATOM 675 O O . PRO A 1 95 ? 36.542 -12.106 -20.139 1.00 64.94 95 PRO A O 1
ATOM 678 N N . GLU A 1 96 ? 38.646 -12.761 -19.703 1.00 59.66 96 GLU A N 1
ATOM 679 C CA . GLU A 1 96 ? 39.191 -11.402 -19.649 1.00 59.66 96 GLU A CA 1
ATOM 680 C C . GLU A 1 96 ? 38.897 -10.667 -20.970 1.00 59.66 96 GLU A C 1
ATOM 682 O O . GLU A 1 96 ? 39.471 -10.984 -22.014 1.00 59.66 96 GLU A O 1
ATOM 687 N N . GLY A 1 97 ? 37.993 -9.682 -20.917 1.00 61.28 97 GLY A N 1
ATOM 688 C CA . GLY A 1 97 ? 37.550 -8.898 -22.073 1.00 61.28 97 GLY A CA 1
ATOM 689 C C . GLY A 1 97 ? 36.119 -9.166 -22.551 1.00 61.28 97 GLY A C 1
ATOM 690 O O . GLY A 1 97 ? 35.746 -8.595 -23.575 1.00 61.28 97 GLY A O 1
ATOM 691 N N . GLU A 1 98 ? 35.331 -9.993 -21.851 1.00 58.66 98 GLU A N 1
ATOM 692 C CA . GLU A 1 98 ? 33.883 -10.091 -22.087 1.00 58.66 98 GLU A CA 1
ATOM 693 C C . GLU A 1 98 ? 33.203 -8.734 -21.844 1.00 58.66 98 GLU A C 1
ATOM 695 O O . GLU A 1 98 ? 33.530 -8.014 -20.894 1.00 58.66 98 GLU A O 1
ATOM 700 N N . ASP A 1 99 ? 32.286 -8.370 -22.742 1.00 73.12 99 ASP A N 1
ATOM 701 C CA . ASP A 1 99 ? 31.508 -7.141 -22.638 1.00 73.12 99 ASP A CA 1
ATOM 702 C C . ASP A 1 99 ? 30.587 -7.228 -21.410 1.00 73.12 99 ASP A C 1
ATOM 704 O O . ASP A 1 99 ? 29.935 -8.248 -21.167 1.00 73.12 99 ASP A O 1
ATOM 708 N N . ILE A 1 100 ? 30.520 -6.150 -20.627 1.00 65.56 100 ILE A N 1
ATOM 709 C CA . ILE A 1 100 ? 29.692 -6.072 -19.415 1.00 65.56 100 ILE A CA 1
ATOM 710 C C . ILE A 1 100 ? 28.223 -6.357 -19.759 1.00 65.56 100 ILE A C 1
ATOM 712 O O . ILE A 1 100 ? 27.500 -6.945 -18.949 1.00 65.56 100 ILE A O 1
ATOM 716 N N . ASP A 1 101 ? 27.796 -5.998 -20.969 1.00 66.44 101 ASP A N 1
ATOM 717 C CA . ASP A 1 101 ? 26.443 -6.241 -21.462 1.00 66.44 101 ASP A CA 1
ATOM 718 C C . ASP A 1 101 ? 26.137 -7.743 -21.632 1.00 66.44 101 ASP A C 1
ATOM 720 O O . ASP A 1 101 ? 25.020 -8.181 -21.347 1.00 66.44 101 ASP A O 1
ATOM 724 N N . GLU A 1 102 ? 27.127 -8.557 -22.011 1.00 69.62 102 GLU A N 1
ATOM 725 C CA . GLU A 1 102 ? 26.977 -10.006 -22.218 1.00 69.62 102 GLU A CA 1
ATOM 726 C C . GLU A 1 102 ? 26.939 -10.764 -20.882 1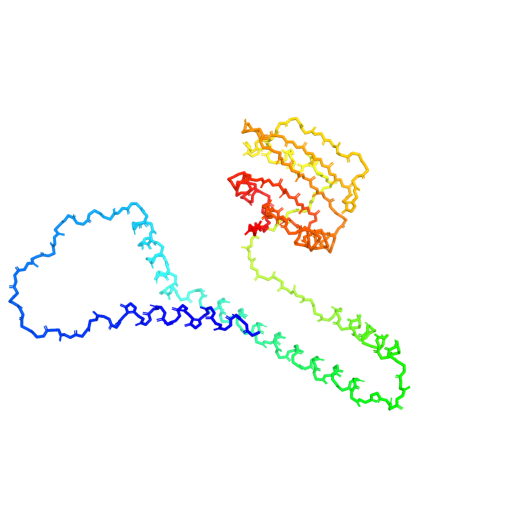.00 69.62 102 GLU A C 1
ATOM 728 O O . GLU A 1 102 ? 26.059 -11.601 -20.655 1.00 69.62 102 GLU A O 1
ATOM 733 N N . SER A 1 103 ? 27.799 -10.385 -19.931 1.00 65.19 103 SER A N 1
ATOM 734 C CA . SER A 1 103 ? 27.734 -10.905 -18.559 1.00 65.19 103 SER A CA 1
ATOM 735 C C . SER A 1 103 ? 26.423 -10.510 -17.860 1.00 65.19 103 SER A C 1
ATOM 737 O O . SER A 1 103 ? 25.833 -11.312 -17.135 1.00 65.19 103 SER A O 1
ATOM 739 N N . THR A 1 104 ? 25.919 -9.296 -18.113 1.00 67.38 104 THR A N 1
ATOM 740 C CA . THR A 1 104 ? 24.633 -8.822 -17.572 1.00 67.38 104 THR A CA 1
ATOM 741 C C . THR A 1 104 ? 23.446 -9.579 -18.166 1.00 67.38 104 THR A C 1
ATOM 743 O O . THR A 1 104 ? 22.527 -9.940 -17.429 1.00 67.38 104 THR A O 1
ATOM 746 N N . ALA A 1 105 ? 23.460 -9.862 -19.472 1.00 70.50 105 ALA A N 1
ATOM 747 C CA . ALA A 1 105 ? 22.432 -10.677 -20.117 1.00 70.50 105 ALA A CA 1
ATOM 748 C C . ALA A 1 105 ? 22.388 -12.097 -19.531 1.00 70.50 105 ALA A C 1
ATOM 750 O O . ALA A 1 105 ? 21.319 -12.574 -19.162 1.00 70.50 105 ALA A O 1
ATOM 751 N N . ARG A 1 106 ? 23.554 -12.720 -19.327 1.00 70.50 106 ARG A N 1
ATOM 752 C CA . ARG A 1 106 ? 23.670 -14.064 -18.745 1.00 70.50 106 ARG A CA 1
ATOM 753 C C . ARG A 1 106 ? 23.178 -14.136 -17.295 1.00 70.50 106 ARG A C 1
ATOM 755 O O . ARG A 1 106 ? 22.515 -15.101 -16.929 1.00 70.50 106 ARG A O 1
ATOM 762 N N . MET A 1 107 ? 23.439 -13.107 -16.483 1.00 67.19 107 MET A N 1
ATOM 763 C CA . MET A 1 107 ? 22.858 -13.007 -15.134 1.00 67.19 107 MET A CA 1
ATOM 764 C C . MET A 1 107 ? 21.331 -12.858 -15.175 1.00 67.19 107 MET A C 1
ATOM 766 O O . MET A 1 107 ? 20.638 -13.472 -14.368 1.00 67.19 107 MET A O 1
ATOM 770 N N . ARG A 1 108 ? 20.794 -12.070 -16.117 1.00 64.88 108 ARG A N 1
ATOM 771 C CA . ARG A 1 108 ? 19.344 -11.885 -16.269 1.00 64.88 108 ARG A CA 1
ATOM 772 C C . ARG A 1 108 ? 18.651 -13.179 -16.698 1.00 64.88 108 ARG A C 1
ATOM 774 O O . ARG A 1 108 ? 17.629 -13.520 -16.110 1.00 64.88 108 ARG A O 1
ATOM 781 N N . ASP A 1 109 ? 19.216 -13.897 -17.663 1.00 69.62 109 ASP A N 1
ATOM 782 C CA . ASP A 1 109 ? 18.679 -15.181 -18.124 1.00 69.62 109 ASP A CA 1
ATOM 783 C C . ASP A 1 109 ? 18.699 -16.222 -16.993 1.00 69.62 109 ASP A C 1
ATOM 785 O O . ASP A 1 109 ? 17.679 -16.862 -16.739 1.00 69.62 109 ASP A O 1
ATOM 789 N N . TRP A 1 110 ? 19.792 -16.301 -16.220 1.00 73.44 110 TRP A N 1
ATOM 790 C CA . TRP A 1 110 ? 19.870 -17.174 -15.041 1.00 73.44 110 TRP A CA 1
ATOM 791 C C . TRP A 1 110 ? 18.792 -16.840 -13.995 1.00 73.44 110 TRP A C 1
ATOM 793 O O . TRP A 1 110 ? 18.157 -17.748 -13.456 1.00 73.44 110 TRP A O 1
ATOM 803 N N . CYS A 1 111 ? 18.530 -15.553 -13.728 1.00 64.94 111 CYS A N 1
ATOM 804 C CA . CYS A 1 111 ? 17.458 -15.143 -12.814 1.00 64.94 111 CYS A CA 1
ATOM 805 C C . CYS A 1 111 ? 16.075 -15.582 -13.313 1.00 64.94 111 CYS A C 1
ATOM 807 O O . CYS A 1 111 ? 15.273 -16.052 -12.515 1.00 64.94 111 CYS A O 1
ATOM 809 N N . VAL A 1 112 ? 15.790 -15.460 -14.614 1.00 64.38 112 VAL A N 1
ATOM 810 C CA . VAL A 1 112 ? 14.501 -15.874 -15.197 1.00 64.38 112 VAL A CA 1
ATOM 811 C C . VAL A 1 112 ? 14.314 -17.392 -15.114 1.00 64.38 112 VAL A C 1
ATOM 813 O O . VAL A 1 112 ? 13.224 -17.856 -14.784 1.00 64.38 112 VAL A O 1
ATOM 816 N N . GLU A 1 113 ? 15.369 -18.169 -15.361 1.00 64.75 113 GLU A N 1
ATOM 817 C CA . GLU A 1 113 ? 15.322 -19.634 -15.289 1.00 64.75 113 GLU A CA 1
ATOM 818 C C . GLU A 1 113 ? 15.132 -20.157 -13.855 1.00 64.75 113 GLU A C 1
ATOM 820 O O . GLU A 1 113 ? 14.471 -21.177 -13.659 1.00 64.75 113 GLU A O 1
ATOM 825 N N . ASN A 1 114 ? 15.661 -19.453 -12.848 1.00 59.75 114 ASN A N 1
ATOM 826 C CA . ASN A 1 114 ? 15.614 -19.894 -11.449 1.00 59.75 114 ASN A CA 1
ATOM 827 C C . ASN A 1 114 ? 14.483 -19.256 -10.625 1.00 59.75 114 ASN A C 1
ATOM 829 O O . ASN A 1 114 ? 14.044 -19.853 -9.640 1.00 59.75 114 ASN A O 1
ATOM 833 N N . ALA A 1 115 ? 13.946 -18.102 -11.038 1.00 53.78 115 ALA A N 1
ATOM 834 C CA . ALA A 1 115 ? 12.801 -17.463 -10.381 1.00 53.78 115 ALA A CA 1
ATOM 835 C C . ALA A 1 115 ? 11.545 -18.352 -10.401 1.00 53.78 115 ALA A C 1
ATOM 837 O O . ALA A 1 115 ? 10.784 -18.365 -9.439 1.00 53.78 115 ALA A O 1
ATOM 838 N N . GLY A 1 116 ? 11.368 -19.169 -11.445 1.00 47.03 116 GLY A N 1
ATOM 839 C CA . GLY A 1 116 ? 10.262 -20.128 -11.535 1.00 47.03 116 GLY A CA 1
ATOM 840 C C . GLY A 1 116 ? 10.363 -21.331 -10.584 1.00 47.03 116 GLY A C 1
ATOM 841 O O . GLY A 1 116 ? 9.410 -22.097 -10.490 1.00 47.03 116 GLY A O 1
ATOM 842 N N . SER A 1 117 ? 11.493 -21.523 -9.888 1.00 45.41 117 SER A N 1
ATOM 843 C CA . SER A 1 117 ? 11.705 -22.641 -8.953 1.00 45.41 117 SER A CA 1
ATOM 844 C C . SER A 1 117 ? 11.593 -22.238 -7.476 1.00 45.41 117 SER A C 1
ATOM 846 O O . SER A 1 117 ? 11.682 -23.106 -6.605 1.00 45.41 117 SER A O 1
ATOM 848 N N . MET A 1 118 ? 11.410 -20.949 -7.179 1.00 42.59 118 MET A N 1
ATOM 849 C CA . MET A 1 118 ? 11.233 -20.425 -5.823 1.00 42.59 118 MET A CA 1
ATOM 850 C C . MET A 1 118 ? 9.768 -20.031 -5.601 1.00 42.59 118 MET A C 1
ATOM 852 O O . MET A 1 118 ? 9.457 -18.861 -5.404 1.00 42.59 118 MET A O 1
ATOM 856 N N . GLU A 1 119 ? 8.849 -21.000 -5.623 1.00 43.69 119 GLU A N 1
ATOM 857 C CA . GLU A 1 119 ? 7.505 -20.757 -5.089 1.00 43.69 119 GLU A CA 1
ATOM 858 C C . GLU A 1 119 ? 7.623 -20.534 -3.576 1.00 43.69 119 GLU A C 1
ATOM 860 O O . GLU A 1 119 ? 7.801 -21.460 -2.780 1.00 43.69 119 GLU A O 1
ATOM 865 N N . VAL A 1 120 ? 7.585 -19.264 -3.177 1.00 38.88 120 VAL A N 1
ATOM 866 C CA . VAL A 1 120 ? 7.506 -18.847 -1.782 1.00 38.88 120 VAL A CA 1
ATOM 867 C C . VAL A 1 120 ? 6.104 -19.200 -1.299 1.00 38.88 120 VAL A C 1
ATOM 869 O O . VAL A 1 120 ? 5.164 -18.430 -1.459 1.00 38.88 120 VAL A O 1
ATOM 872 N N . SER A 1 121 ? 5.952 -20.388 -0.717 1.00 40.25 121 SER A N 1
ATOM 873 C CA . SER A 1 121 ? 4.774 -20.700 0.090 1.00 40.25 121 SER A CA 1
ATOM 874 C C . SER A 1 121 ? 4.801 -19.788 1.316 1.00 40.25 121 SER A C 1
ATOM 876 O O . SER A 1 121 ? 5.546 -20.022 2.262 1.00 40.25 121 SER A O 1
ATOM 878 N N . SER A 1 122 ? 4.059 -18.686 1.250 1.00 36.62 122 SER A N 1
ATOM 879 C CA . SER A 1 122 ? 3.824 -17.799 2.383 1.00 36.62 122 SER A CA 1
ATOM 880 C C . SER A 1 122 ? 2.751 -18.440 3.260 1.00 36.62 122 SER A C 1
ATOM 882 O O . SER A 1 122 ? 1.566 -18.379 2.944 1.00 36.62 122 SER A O 1
ATOM 884 N N . ALA A 1 123 ? 3.166 -19.123 4.325 1.00 44.12 123 ALA A N 1
ATOM 885 C CA . ALA A 1 123 ? 2.270 -19.618 5.362 1.00 44.12 123 ALA A CA 1
ATOM 886 C C . ALA A 1 123 ? 2.419 -18.731 6.605 1.00 44.12 123 ALA A C 1
ATOM 888 O O . ALA A 1 123 ? 3.427 -18.783 7.305 1.00 44.12 123 ALA A O 1
ATOM 889 N N . GLY A 1 124 ? 1.408 -17.903 6.854 1.00 34.31 124 GLY A N 1
ATOM 890 C CA . GLY A 1 124 ? 1.281 -17.074 8.049 1.00 34.31 124 GLY A CA 1
ATOM 891 C C . GLY A 1 124 ? 0.022 -16.226 7.935 1.00 34.31 124 GLY A C 1
ATOM 892 O O . GLY A 1 124 ? 0.024 -15.222 7.233 1.00 34.31 124 GLY A O 1
ATOM 893 N N . ALA A 1 125 ? -1.062 -16.679 8.564 1.00 43.91 125 ALA A N 1
ATOM 894 C CA . ALA A 1 125 ? -2.390 -16.085 8.484 1.00 43.91 125 ALA A CA 1
ATOM 895 C C . ALA A 1 125 ? -2.413 -14.629 8.994 1.00 43.91 125 ALA A C 1
ATOM 897 O O . ALA A 1 125 ? -2.487 -14.376 10.193 1.00 43.91 125 ALA A O 1
ATOM 898 N N . SER A 1 126 ? -2.375 -13.684 8.059 1.00 44.31 126 SER A N 1
ATOM 899 C CA . SER A 1 126 ? -3.253 -12.513 8.081 1.00 44.31 126 SER A CA 1
ATOM 900 C C . SER A 1 126 ? -4.497 -12.918 7.292 1.00 44.31 126 SER A C 1
ATOM 902 O O . SER A 1 126 ? -4.355 -13.696 6.346 1.00 44.31 126 SER A O 1
ATOM 904 N N . GLU A 1 127 ? -5.696 -12.451 7.644 1.00 50.25 127 GLU A N 1
ATOM 905 C CA . GLU A 1 127 ? -6.823 -12.537 6.705 1.00 50.25 127 GLU A CA 1
ATOM 906 C C . GLU A 1 127 ? -6.330 -12.013 5.350 1.00 50.25 127 GLU A C 1
ATOM 908 O O . GLU A 1 127 ? -5.722 -10.940 5.269 1.00 50.25 127 GLU A O 1
ATOM 913 N N . GLU A 1 128 ? -6.398 -12.889 4.344 1.00 59.75 128 GLU A N 1
ATOM 914 C CA . GLU A 1 128 ? -5.766 -12.694 3.045 1.00 59.75 128 GLU A CA 1
ATOM 915 C C . GLU A 1 128 ? -6.404 -11.451 2.433 1.00 59.75 128 GLU A C 1
ATOM 917 O O . GLU A 1 128 ? -7.599 -11.455 2.141 1.00 59.75 128 GLU A O 1
ATOM 922 N N . ALA A 1 129 ? -5.628 -10.372 2.317 1.00 70.44 129 ALA A N 1
ATOM 923 C CA . ALA A 1 129 ? -6.119 -9.144 1.719 1.00 70.44 129 ALA A CA 1
ATOM 924 C C . ALA A 1 129 ? -6.665 -9.475 0.327 1.00 70.44 129 ALA A C 1
ATOM 926 O O . ALA A 1 129 ? -6.009 -10.165 -0.460 1.00 70.44 129 ALA A O 1
ATOM 927 N N . VAL A 1 130 ? -7.888 -9.036 0.055 1.00 79.81 130 VAL A N 1
ATOM 928 C CA . VAL A 1 130 ? -8.595 -9.387 -1.174 1.00 79.81 130 VAL A CA 1
ATOM 929 C C . VAL A 1 130 ? -8.199 -8.395 -2.274 1.00 79.81 130 VAL A C 1
ATOM 931 O O . VAL A 1 130 ? -7.834 -7.249 -2.006 1.00 79.81 130 VAL A O 1
ATOM 934 N N . SER A 1 131 ? -8.181 -8.873 -3.517 1.00 83.44 131 SER A N 1
ATOM 935 C CA . SER A 1 131 ? -8.014 -8.036 -4.711 1.00 83.44 131 SER A CA 1
ATOM 936 C C . SER A 1 131 ? -9.353 -7.384 -5.058 1.00 83.44 131 SER A C 1
ATOM 938 O O . SER A 1 131 ? -10.398 -8.024 -4.922 1.00 83.44 131 SER A O 1
ATOM 940 N N . HIS A 1 132 ? -9.329 -6.127 -5.499 1.00 84.44 132 HIS A N 1
ATOM 941 C CA . HIS A 1 132 ? -10.542 -5.370 -5.828 1.00 84.44 132 HIS A CA 1
ATOM 942 C C . HIS A 1 132 ? -10.462 -4.807 -7.244 1.00 84.44 132 HIS A C 1
ATOM 944 O O . HIS A 1 132 ? -9.427 -4.285 -7.660 1.00 84.44 132 HIS A O 1
ATOM 950 N N . ASP A 1 133 ? -11.589 -4.819 -7.959 1.00 84.31 133 ASP A N 1
ATOM 951 C CA . ASP A 1 133 ? -11.657 -4.406 -9.365 1.00 84.31 133 ASP A CA 1
ATOM 952 C C . ASP A 1 133 ? -11.526 -2.873 -9.527 1.00 84.31 133 ASP A C 1
ATOM 954 O O . ASP A 1 133 ? -11.343 -2.362 -10.639 1.00 84.31 133 ASP A O 1
ATOM 958 N N . GLY A 1 134 ? -11.623 -2.096 -8.436 1.00 91.12 134 GLY A N 1
ATOM 959 C CA . GLY A 1 134 ? -11.388 -0.654 -8.479 1.00 91.12 134 GLY A CA 1
ATOM 960 C C . GLY A 1 134 ? -11.480 0.096 -7.147 1.00 91.12 134 GLY A C 1
ATOM 961 O O . GLY A 1 134 ? -12.057 -0.354 -6.163 1.00 91.12 134 GLY A O 1
ATOM 962 N N . ALA A 1 135 ? -10.968 1.328 -7.144 1.00 94.06 135 ALA A N 1
ATOM 963 C CA . ALA A 1 135 ? -10.887 2.193 -5.966 1.00 94.06 135 ALA A CA 1
ATOM 964 C C . ALA A 1 135 ? -12.260 2.538 -5.358 1.00 94.06 135 ALA A C 1
ATOM 966 O O . ALA A 1 135 ? -12.375 2.739 -4.153 1.00 94.06 135 ALA A O 1
ATOM 967 N N . GLN A 1 136 ? -13.319 2.574 -6.172 1.00 93.44 136 GLN A N 1
ATOM 968 C CA . GLN A 1 136 ? -14.678 2.801 -5.675 1.00 93.44 136 GLN A CA 1
ATOM 969 C C . GLN A 1 136 ? -15.233 1.590 -4.905 1.00 93.44 136 GLN A C 1
ATOM 971 O O . GLN A 1 136 ? -16.056 1.771 -4.007 1.00 93.44 136 GLN A O 1
ATOM 976 N N . GLU A 1 137 ? -14.804 0.375 -5.246 1.00 93.19 137 GLU A N 1
ATOM 977 C CA . GLU A 1 137 ? -15.207 -0.850 -4.550 1.00 93.19 137 GLU A CA 1
ATOM 978 C C . GLU A 1 137 ? -14.604 -0.888 -3.145 1.00 93.19 137 GLU A C 1
ATOM 980 O O . GLU A 1 137 ? -15.356 -1.009 -2.184 1.00 93.19 137 GLU A O 1
ATOM 985 N N . LEU A 1 138 ? -13.301 -0.607 -3.020 1.00 93.25 138 LEU A N 1
ATOM 986 C CA . LEU A 1 138 ? -12.611 -0.452 -1.730 1.00 93.25 138 LEU A CA 1
ATOM 987 C C . LEU A 1 138 ? -13.326 0.538 -0.799 1.00 93.25 138 LEU A C 1
ATOM 989 O O . LEU A 1 138 ? -13.566 0.250 0.369 1.00 93.25 138 LEU A O 1
ATOM 993 N N . ILE A 1 139 ? -13.716 1.707 -1.320 1.00 94.62 139 ILE A N 1
ATOM 994 C CA . ILE A 1 139 ? -14.462 2.699 -0.530 1.00 94.62 139 ILE A CA 1
ATOM 995 C C . ILE A 1 139 ? -15.866 2.213 -0.159 1.00 94.62 139 ILE A C 1
ATOM 997 O O . ILE A 1 139 ? -16.362 2.539 0.919 1.00 94.62 139 ILE A O 1
ATOM 1001 N N . SER A 1 140 ? -16.518 1.452 -1.038 1.00 92.94 140 SER A N 1
ATOM 1002 C CA . SER A 1 140 ? -17.846 0.905 -0.754 1.00 92.94 140 SER A CA 1
ATOM 1003 C C . SER A 1 140 ? -17.779 -0.129 0.369 1.00 92.94 140 SER A C 1
ATOM 1005 O O . SER A 1 140 ? -18.601 -0.071 1.277 1.00 92.94 140 SER A O 1
ATOM 1007 N N . GLU A 1 141 ? -16.772 -1.001 0.353 1.00 93.94 141 GLU A N 1
ATOM 1008 C CA . GLU A 1 141 ? -16.548 -2.027 1.374 1.00 93.94 141 GLU A CA 1
ATOM 1009 C C . GLU A 1 141 ? -16.224 -1.431 2.747 1.00 93.94 141 GLU A C 1
ATOM 1011 O O . GLU A 1 141 ? -16.844 -1.798 3.744 1.00 93.94 141 GLU A O 1
ATOM 1016 N N . LEU A 1 142 ? -15.351 -0.419 2.799 1.00 94.00 142 LEU A N 1
ATOM 1017 C CA . LEU A 1 142 ? -15.117 0.349 4.027 1.00 94.00 142 LEU A CA 1
ATOM 1018 C C . LEU A 1 142 ? -16.414 0.982 4.551 1.00 94.00 142 LEU A C 1
ATOM 1020 O O . LEU A 1 142 ? -16.698 0.936 5.748 1.00 94.00 142 LEU A O 1
ATOM 1024 N N . GLY A 1 143 ? -17.246 1.512 3.650 1.00 93.38 143 GLY A N 1
ATOM 1025 C CA . GLY A 1 143 ? -18.552 2.064 3.996 1.00 93.38 143 GLY A CA 1
ATOM 1026 C C . GLY A 1 143 ? -19.535 1.032 4.563 1.00 93.38 143 GLY A C 1
ATOM 1027 O O . GLY A 1 143 ? -20.321 1.377 5.444 1.00 93.38 143 GLY A O 1
ATOM 1028 N N . GLU A 1 144 ? -19.493 -0.222 4.105 1.00 92.69 144 GLU A N 1
ATOM 1029 C CA . GLU A 1 144 ? -20.303 -1.320 4.659 1.00 92.69 144 GLU A CA 1
ATOM 1030 C C . GLU A 1 144 ? -19.885 -1.698 6.088 1.00 92.69 144 GLU A C 1
ATOM 1032 O O . GLU A 1 144 ? -20.714 -2.183 6.861 1.00 92.69 144 GLU A O 1
ATOM 1037 N N . ALA A 1 145 ? -18.633 -1.414 6.456 1.00 92.19 145 ALA A N 1
ATOM 1038 C CA . ALA A 1 145 ? -18.079 -1.607 7.792 1.00 92.19 145 ALA A CA 1
ATOM 1039 C C . ALA A 1 145 ? -18.166 -0.356 8.695 1.00 92.19 145 ALA A C 1
ATOM 1041 O O . ALA A 1 145 ? -17.484 -0.286 9.715 1.00 92.19 145 ALA A O 1
ATOM 1042 N N . ASP A 1 146 ? -18.987 0.638 8.333 1.00 92.62 146 ASP A N 1
ATOM 1043 C CA . ASP A 1 146 ? -19.108 1.934 9.024 1.00 92.62 146 ASP A CA 1
ATOM 1044 C C . ASP A 1 146 ? -17.802 2.769 9.054 1.00 92.62 146 ASP A C 1
ATOM 1046 O O . ASP A 1 146 ? -17.692 3.748 9.796 1.00 92.62 146 ASP A O 1
ATOM 1050 N N . ILE A 1 147 ? -16.826 2.452 8.196 1.00 92.25 147 ILE A N 1
ATOM 1051 C CA . ILE A 1 147 ? -15.608 3.244 7.991 1.00 92.25 147 ILE A CA 1
ATOM 1052 C C . ILE A 1 147 ? -15.856 4.197 6.825 1.00 92.25 147 ILE A C 1
ATOM 1054 O O . ILE A 1 147 ? -15.568 3.926 5.659 1.00 92.25 147 ILE A O 1
ATOM 1058 N N . SER A 1 148 ? -16.458 5.340 7.132 1.00 89.06 148 SER A N 1
ATOM 1059 C CA . SER A 1 148 ? -16.877 6.275 6.096 1.00 89.06 148 SER A 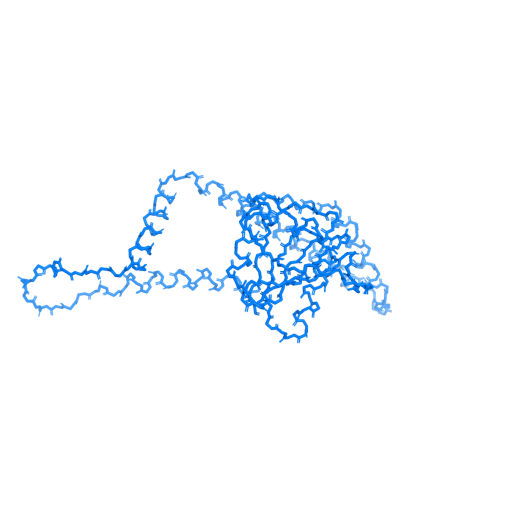CA 1
ATOM 1060 C C . SER A 1 148 ? -15.782 7.270 5.723 1.00 89.06 148 SER A C 1
ATOM 1062 O O . SER A 1 148 ? -15.303 8.027 6.567 1.00 89.06 148 SER A O 1
ATOM 1064 N N . CYS A 1 149 ? -15.516 7.382 4.425 1.00 90.50 149 CYS A N 1
ATOM 1065 C CA . CYS A 1 149 ? -15.030 8.616 3.825 1.00 90.50 149 CYS A CA 1
ATOM 1066 C C . CYS A 1 149 ? -16.105 9.185 2.887 1.00 90.50 149 CYS A C 1
ATOM 1068 O O . CYS A 1 149 ? -16.903 8.457 2.294 1.00 90.50 149 CYS A O 1
ATOM 1070 N N . THR A 1 150 ? -16.171 10.506 2.772 1.00 93.50 150 THR A N 1
ATOM 1071 C CA . THR A 1 150 ? -17.239 11.209 2.055 1.00 93.50 150 THR A CA 1
ATOM 1072 C C . THR A 1 150 ? -16.716 11.917 0.815 1.00 93.50 150 THR A C 1
ATOM 1074 O O . THR A 1 150 ? -15.549 12.293 0.740 1.00 93.50 150 THR A O 1
ATOM 1077 N N . GLY A 1 151 ? -17.595 12.106 -0.173 1.00 92.75 151 GLY A N 1
ATOM 1078 C CA . GLY A 1 151 ? -17.257 12.859 -1.380 1.00 92.75 151 GLY A CA 1
ATOM 1079 C C . GLY A 1 151 ? -16.197 12.180 -2.242 1.00 92.75 151 GLY A C 1
ATOM 1080 O O . GLY A 1 151 ? -15.283 12.854 -2.693 1.00 92.75 151 GLY A O 1
ATOM 1081 N N . TYR A 1 152 ? -16.309 10.863 -2.448 1.00 95.06 152 TYR A N 1
ATOM 1082 C CA . TYR A 1 152 ? -15.404 10.149 -3.345 1.00 95.06 152 TYR A CA 1
ATOM 1083 C C . TYR A 1 152 ? -15.443 10.737 -4.761 1.00 95.06 152 TYR A C 1
ATOM 1085 O O . TYR A 1 152 ? -16.495 10.750 -5.410 1.00 95.06 152 TYR A O 1
ATOM 1093 N N . GLU A 1 153 ? -14.286 11.185 -5.239 1.00 96.25 153 GLU A N 1
ATOM 1094 C CA . GLU A 1 153 ? -14.072 11.713 -6.580 1.00 96.25 153 GLU A CA 1
ATOM 1095 C C . GLU A 1 153 ? -12.998 10.880 -7.303 1.00 96.25 153 GLU A C 1
ATOM 1097 O O . GLU A 1 153 ? -11.859 10.788 -6.835 1.00 96.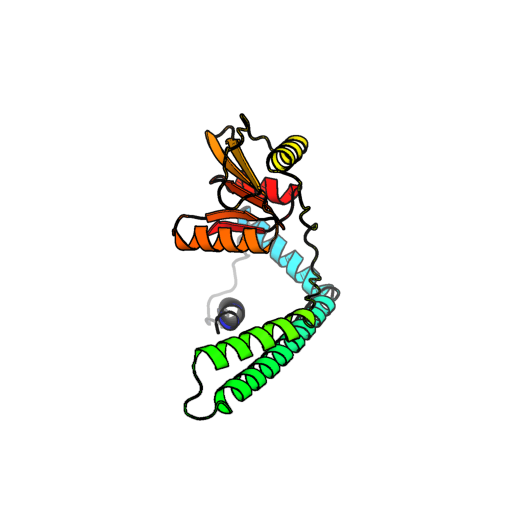25 153 GLU A O 1
ATOM 1102 N N . PRO A 1 154 ? -13.321 10.250 -8.448 1.00 95.19 154 PRO A N 1
ATOM 1103 C CA . PRO A 1 154 ? -12.328 9.539 -9.240 1.00 95.19 154 PRO A CA 1
ATOM 1104 C C . PRO A 1 154 ? -11.349 10.523 -9.894 1.00 95.19 154 PRO A C 1
ATOM 1106 O O . PRO A 1 154 ? -11.740 11.560 -10.432 1.00 95.19 154 PRO A O 1
ATOM 1109 N N . VAL A 1 155 ? -10.068 10.164 -9.908 1.00 94.56 155 VAL A N 1
ATOM 1110 C CA . VAL A 1 155 ? -8.999 10.931 -10.552 1.00 94.56 155 VAL A CA 1
ATOM 1111 C C . VAL A 1 155 ? -8.834 10.445 -11.992 1.00 94.56 155 VAL A C 1
ATOM 1113 O O . VAL A 1 155 ? -8.349 9.341 -12.244 1.00 94.56 155 VAL A O 1
ATOM 1116 N N . GLU A 1 156 ? -9.215 11.280 -12.961 1.00 92.06 156 GLU A N 1
ATOM 1117 C CA . GLU A 1 156 ? -9.034 10.961 -14.380 1.00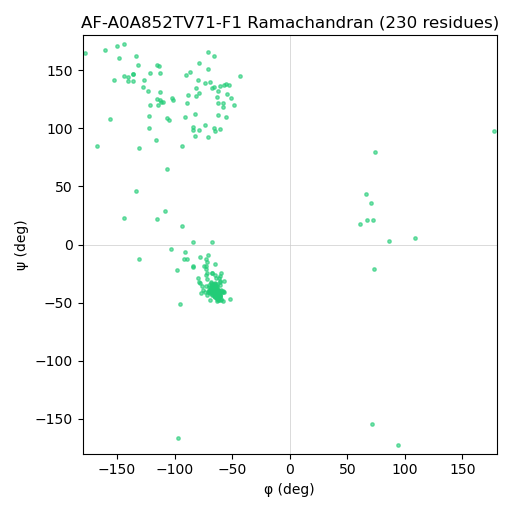 92.06 156 GLU A CA 1
ATOM 1118 C C . GLU A 1 156 ? -7.548 10.930 -14.771 1.00 92.06 156 GLU A C 1
ATOM 1120 O O . GLU A 1 156 ? -6.778 11.834 -14.445 1.00 92.06 156 GLU A O 1
ATOM 1125 N N . GLY A 1 157 ? -7.147 9.904 -15.529 1.00 87.00 157 GLY A N 1
ATOM 1126 C CA . GLY A 1 157 ? -5.781 9.791 -16.049 1.00 87.00 157 GLY A CA 1
ATOM 1127 C C . GLY A 1 157 ? -4.730 9.492 -14.977 1.00 87.00 157 GLY A C 1
ATOM 1128 O O . GLY A 1 157 ? -3.609 9.993 -15.071 1.00 87.00 157 GLY A O 1
ATOM 1129 N N . ALA A 1 158 ? -5.091 8.696 -13.966 1.00 86.94 158 ALA A N 1
ATOM 1130 C CA . ALA A 1 158 ? -4.173 8.229 -12.936 1.00 86.94 158 ALA A CA 1
ATOM 1131 C C . ALA A 1 158 ? -2.903 7.616 -13.556 1.00 86.94 158 ALA A C 1
ATOM 1133 O O . ALA A 1 158 ? -2.961 6.737 -14.415 1.00 86.94 158 ALA A O 1
ATOM 1134 N N . VAL A 1 159 ? -1.736 8.110 -13.140 1.00 83.75 159 VAL A N 1
ATOM 1135 C CA . VAL A 1 159 ? -0.448 7.609 -13.632 1.00 83.75 159 VAL A CA 1
ATOM 1136 C C . VAL A 1 159 ? 0.008 6.460 -12.743 1.00 83.75 159 VAL A C 1
ATOM 1138 O O . VAL A 1 159 ? 0.203 6.650 -11.542 1.00 83.75 159 VAL A O 1
ATOM 1141 N N . GLY A 1 160 ? 0.210 5.294 -13.358 1.00 84.88 160 GLY A N 1
ATOM 1142 C CA . GLY A 1 160 ? 0.739 4.105 -12.692 1.00 84.88 160 GLY A CA 1
ATOM 1143 C C . GLY A 1 160 ? -0.238 3.432 -11.728 1.00 84.88 160 GLY A C 1
ATOM 1144 O O . GLY A 1 160 ? 0.230 2.731 -10.847 1.00 84.88 160 GLY A O 1
ATOM 1145 N N . ALA A 1 161 ? -1.543 3.675 -11.876 1.00 92.38 161 ALA A N 1
ATOM 1146 C CA . ALA A 1 161 ? -2.641 2.979 -11.205 1.00 92.38 161 ALA A CA 1
ATOM 1147 C C . ALA A 1 161 ? -3.737 2.700 -12.249 1.00 92.38 161 ALA A C 1
ATOM 1149 O O . ALA A 1 161 ? -3.915 3.507 -13.165 1.00 92.38 161 ALA A O 1
ATOM 1150 N N . GLU A 1 162 ? -4.464 1.590 -12.128 1.00 93.75 162 GLU A N 1
ATOM 1151 C CA . GLU A 1 162 ? -5.609 1.291 -13.001 1.00 93.75 162 GLU A CA 1
ATOM 1152 C C . GLU A 1 162 ? -6.787 2.201 -12.676 1.00 93.75 162 GLU A C 1
ATOM 1154 O O . GLU A 1 162 ? -7.413 2.784 -13.566 1.00 93.75 162 GLU A O 1
ATOM 1159 N N . THR A 1 163 ? -7.043 2.381 -11.381 1.00 96.25 163 THR A N 1
ATOM 1160 C CA . THR A 1 163 ? -8.007 3.355 -10.888 1.00 96.25 163 THR A CA 1
ATOM 1161 C C . THR A 1 163 ? -7.428 4.109 -9.701 1.00 96.25 163 THR A C 1
ATOM 1163 O O . THR A 1 163 ? -6.637 3.581 -8.919 1.00 96.25 163 THR A O 1
ATOM 1166 N N . ARG A 1 164 ? -7.809 5.379 -9.572 1.00 95.94 164 ARG A N 1
ATOM 1167 C CA . ARG A 1 164 ? -7.472 6.213 -8.422 1.00 95.94 164 ARG A CA 1
ATOM 1168 C C . ARG A 1 164 ? -8.639 7.126 -8.113 1.00 95.94 164 ARG A C 1
ATOM 1170 O O . ARG A 1 164 ? -9.306 7.610 -9.027 1.00 95.94 164 ARG A O 1
ATOM 1177 N N . GLY A 1 165 ? -8.845 7.398 -6.840 1.00 96.12 165 GLY A N 1
ATOM 1178 C CA . GLY A 1 165 ? -9.780 8.407 -6.374 1.00 96.12 165 GLY A CA 1
ATOM 1179 C C . GLY A 1 165 ? -9.318 8.994 -5.056 1.00 96.12 165 GLY A C 1
ATOM 1180 O O . GLY A 1 165 ? -8.375 8.493 -4.437 1.00 96.12 165 GLY A O 1
ATOM 1181 N N . SER A 1 166 ? -9.990 10.052 -4.631 1.00 96.00 166 SER A N 1
ATOM 1182 C CA . SER A 1 166 ? -9.852 10.548 -3.272 1.00 96.00 166 SER A CA 1
ATOM 1183 C C . SER A 1 166 ? -11.202 10.809 -2.634 1.00 96.00 166 SER A C 1
ATOM 1185 O O . SER A 1 166 ? -12.212 10.995 -3.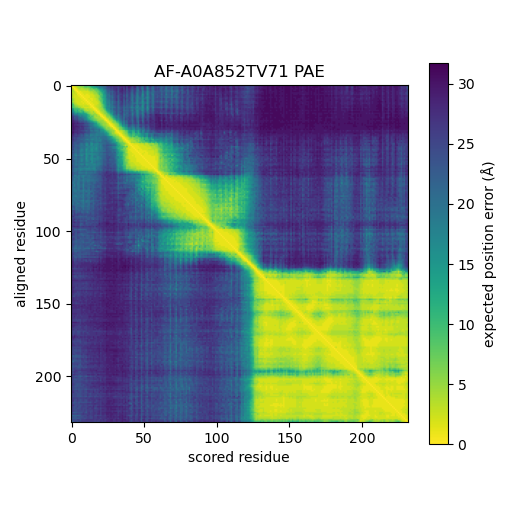309 1.00 96.00 166 SER A O 1
ATOM 1187 N N . CYS A 1 167 ? -11.226 10.754 -1.313 1.00 96.19 167 CYS A N 1
ATOM 1188 C CA . CYS A 1 167 ? -12.370 11.105 -0.492 1.00 96.19 167 CYS A CA 1
ATOM 1189 C C . CYS A 1 167 ? -11.886 11.774 0.794 1.00 96.19 167 CYS A C 1
ATOM 1191 O O . CYS A 1 167 ? -10.688 11.823 1.068 1.00 96.19 167 CYS A O 1
ATOM 1193 N N . TYR A 1 168 ? -12.818 12.299 1.584 1.00 96.25 168 TYR A N 1
ATOM 1194 C CA . TYR A 1 168 ? -12.504 13.078 2.775 1.00 96.25 168 TYR A CA 1
ATOM 1195 C C . TYR A 1 168 ? -13.140 12.481 4.023 1.00 96.25 168 TYR A C 1
ATOM 1197 O O . TYR A 1 168 ? -14.339 12.178 4.044 1.00 96.25 168 TYR A O 1
ATOM 1205 N N . LEU A 1 169 ? -12.339 12.353 5.076 1.00 95.31 169 LEU A N 1
ATOM 1206 C CA . LEU A 1 169 ? -12.811 12.007 6.414 1.00 95.31 169 LEU A CA 1
ATOM 1207 C C . LEU A 1 169 ? -13.585 13.179 7.030 1.00 95.31 169 LEU A C 1
ATOM 1209 O O . LEU A 1 169 ? -13.482 14.323 6.581 1.00 95.31 169 LEU A O 1
ATOM 1213 N N . GLU A 1 170 ? -14.329 12.923 8.108 1.00 91.88 170 GLU A N 1
ATOM 1214 C CA . GLU A 1 170 ? -15.002 13.994 8.861 1.00 91.88 170 GLU A CA 1
ATOM 1215 C C . GLU A 1 170 ? -14.014 15.025 9.434 1.00 91.88 170 GLU A C 1
ATOM 1217 O O . GLU A 1 170 ? -14.363 16.198 9.589 1.00 91.88 170 GLU A O 1
ATOM 1222 N N . SER A 1 171 ? -12.770 14.609 9.703 1.00 91.44 171 SER A N 1
ATOM 1223 C CA . SER A 1 171 ? -11.664 15.484 10.116 1.00 91.44 171 SER A CA 1
ATOM 1224 C C . SER A 1 171 ? -11.248 16.485 9.027 1.00 91.44 171 SER A C 1
ATOM 1226 O O . SER A 1 171 ? -10.591 17.484 9.325 1.00 91.44 171 SER A O 1
ATOM 1228 N N . GLY A 1 172 ? -11.657 16.252 7.775 1.00 92.50 172 GLY A N 1
ATOM 1229 C CA . GLY A 1 172 ? -11.226 16.995 6.593 1.00 92.50 172 GLY A CA 1
ATOM 1230 C C . GLY A 1 172 ? -9.935 16.464 5.968 1.00 92.50 172 GLY A C 1
ATOM 1231 O O . GLY A 1 172 ? -9.451 17.062 5.007 1.00 92.50 172 GLY A O 1
ATOM 1232 N N . GLU A 1 173 ? -9.377 15.372 6.490 1.00 93.69 173 GLU A N 1
ATOM 1233 C CA . GLU A 1 173 ? -8.206 14.714 5.913 1.00 93.69 173 GLU A CA 1
ATOM 1234 C C . GLU A 1 173 ? -8.569 13.964 4.634 1.00 93.69 173 GLU A C 1
ATOM 1236 O O . GLU A 1 173 ? -9.627 13.340 4.528 1.00 93.69 173 GLU A O 1
ATOM 1241 N N . GLU A 1 174 ? -7.681 14.063 3.647 1.00 94.56 174 GLU A N 1
ATOM 1242 C CA . GLU A 1 174 ? -7.821 13.369 2.374 1.00 94.56 174 GLU A CA 1
ATOM 1243 C C . GLU A 1 174 ? -7.344 11.923 2.515 1.00 94.56 174 GLU A C 1
ATOM 1245 O O . GLU A 1 174 ? -6.280 11.650 3.075 1.00 94.56 174 GLU A O 1
ATOM 1250 N N . VAL A 1 175 ? -8.133 11.007 1.966 1.00 95.88 175 VAL A N 1
ATOM 1251 C CA . VAL A 1 175 ? -7.757 9.617 1.738 1.00 95.88 175 VAL A CA 1
ATOM 1252 C C . VAL A 1 175 ? -7.615 9.427 0.239 1.00 95.88 175 VAL A C 1
ATOM 1254 O O . VAL A 1 175 ? -8.568 9.658 -0.506 1.00 95.88 175 VAL A O 1
ATOM 1257 N N . VAL A 1 176 ? -6.441 8.990 -0.209 1.00 95.31 176 VAL A N 1
ATOM 1258 C CA . VAL A 1 176 ? -6.204 8.626 -1.610 1.00 95.31 176 VAL A CA 1
ATOM 1259 C C . VAL A 1 176 ? -6.241 7.113 -1.736 1.00 95.31 176 VAL A C 1
ATOM 1261 O O . VAL A 1 176 ? -5.472 6.410 -1.085 1.00 95.31 176 VAL A O 1
ATOM 1264 N N . VAL A 1 177 ? -7.105 6.617 -2.615 1.00 96.44 177 VAL A N 1
ATOM 1265 C CA . VAL A 1 177 ? -7.280 5.187 -2.889 1.00 96.44 177 VAL A CA 1
ATOM 1266 C C . VAL A 1 177 ? -6.803 4.895 -4.295 1.00 96.44 177 VAL A C 1
ATOM 1268 O O . VAL A 1 177 ? -7.164 5.610 -5.229 1.00 96.44 177 VAL A O 1
ATOM 1271 N N . SER A 1 178 ? -5.980 3.865 -4.462 1.00 96.62 178 SER A N 1
ATOM 1272 C CA . SER A 1 178 ? -5.498 3.429 -5.776 1.00 96.62 178 SER A CA 1
ATOM 1273 C C . SER A 1 178 ? -5.559 1.915 -5.900 1.00 96.62 178 SER A C 1
ATOM 1275 O O . SER A 1 178 ? -5.211 1.227 -4.945 1.00 96.62 178 SER A O 1
ATOM 1277 N N . THR A 1 179 ? -5.937 1.423 -7.078 1.00 96.81 179 THR A N 1
ATOM 1278 C CA . THR A 1 179 ? -5.775 0.018 -7.480 1.00 96.81 179 THR A CA 1
ATOM 1279 C C . THR A 1 179 ? -4.804 -0.085 -8.648 1.00 96.81 179 THR A C 1
ATOM 1281 O O . THR A 1 179 ? -4.628 0.864 -9.421 1.00 96.81 179 THR A O 1
ATOM 1284 N N . TYR A 1 180 ? -4.162 -1.233 -8.774 1.00 95.12 180 TYR A N 1
ATOM 1285 C CA . TYR A 1 180 ? -3.066 -1.506 -9.686 1.00 95.12 180 TYR A CA 1
ATOM 1286 C C . TYR A 1 180 ? -3.312 -2.827 -10.407 1.00 95.12 180 TYR A C 1
ATOM 1288 O O . TYR A 1 180 ? -4.095 -3.649 -9.952 1.00 95.12 180 TYR A O 1
ATOM 1296 N N . ALA A 1 181 ? -2.620 -3.045 -11.523 1.00 92.44 181 ALA A N 1
ATOM 1297 C CA . ALA A 1 181 ? -2.790 -4.274 -12.290 1.00 92.44 181 ALA A CA 1
ATOM 1298 C C . ALA A 1 181 ? -2.126 -5.485 -11.605 1.00 92.44 181 ALA A C 1
ATOM 1300 O O . ALA A 1 181 ? -2.405 -6.631 -11.965 1.00 92.44 181 ALA A O 1
ATOM 1301 N N . SER A 1 182 ? -1.194 -5.241 -10.676 1.00 90.62 182 SER A N 1
ATOM 1302 C CA . SER A 1 182 ? -0.408 -6.273 -10.002 1.00 90.62 182 SER A CA 1
ATOM 1303 C C . SER A 1 182 ? 0.230 -5.790 -8.691 1.00 90.62 182 SER A C 1
ATOM 1305 O O . SER A 1 182 ? 0.334 -4.588 -8.439 1.00 90.62 182 SER A O 1
ATOM 1307 N N . ALA A 1 183 ? 0.733 -6.739 -7.894 1.00 88.06 183 ALA A N 1
ATOM 1308 C CA . ALA A 1 183 ? 1.535 -6.462 -6.700 1.00 88.06 183 ALA A CA 1
ATOM 1309 C C . ALA A 1 183 ? 2.866 -5.763 -7.014 1.00 88.06 183 ALA A C 1
ATOM 1311 O O . ALA A 1 183 ? 3.274 -4.861 -6.285 1.00 88.06 183 ALA A O 1
ATOM 1312 N N . ASP A 1 184 ? 3.507 -6.105 -8.135 1.00 88.38 184 ASP A N 1
ATOM 1313 C CA . ASP A 1 184 ? 4.750 -5.454 -8.565 1.00 88.38 184 ASP A CA 1
ATOM 1314 C C . ASP A 1 184 ? 4.535 -3.945 -8.798 1.00 88.38 184 ASP A C 1
ATOM 1316 O O . ASP A 1 184 ? 5.405 -3.124 -8.503 1.00 88.38 184 ASP A O 1
ATOM 1320 N N . ASP A 1 185 ? 3.356 -3.554 -9.290 1.00 90.25 185 ASP A N 1
ATOM 1321 C CA . ASP A 1 185 ? 3.003 -2.146 -9.485 1.00 90.25 185 ASP A CA 1
ATOM 1322 C C . ASP A 1 185 ? 2.802 -1.409 -8.148 1.00 90.25 185 ASP A C 1
ATOM 1324 O O . ASP A 1 185 ? 3.174 -0.236 -8.036 1.00 90.25 185 ASP A O 1
ATOM 1328 N N . VAL A 1 186 ? 2.269 -2.087 -7.121 1.00 91.38 186 VAL A N 1
ATOM 1329 C CA . VAL A 1 186 ? 2.198 -1.554 -5.746 1.00 91.38 186 VAL A CA 1
ATOM 1330 C C . VAL A 1 186 ? 3.608 -1.288 -5.222 1.00 91.38 186 VAL A C 1
ATOM 1332 O O . VAL A 1 186 ? 3.887 -0.188 -4.737 1.00 91.38 186 VAL A O 1
ATOM 1335 N N . ASP A 1 187 ? 4.521 -2.248 -5.380 1.00 88.75 187 ASP A N 1
ATOM 1336 C CA . ASP A 1 187 ? 5.908 -2.124 -4.925 1.00 88.75 187 ASP A CA 1
ATOM 1337 C C . ASP A 1 187 ? 6.632 -0.949 -5.598 1.00 88.75 187 ASP A C 1
ATOM 1339 O O . ASP A 1 187 ? 7.267 -0.133 -4.921 1.00 88.75 187 ASP A O 1
ATOM 1343 N N . VAL A 1 188 ? 6.469 -0.779 -6.915 1.00 88.56 188 VAL A N 1
ATOM 1344 C CA . VAL A 1 188 ? 7.037 0.360 -7.661 1.00 88.56 188 VAL A CA 1
ATOM 1345 C C . VAL A 1 188 ? 6.514 1.701 -7.134 1.00 88.56 188 VAL A C 1
ATOM 1347 O O . VAL A 1 188 ? 7.266 2.683 -7.037 1.00 88.56 188 VAL A O 1
ATOM 1350 N N . GLN A 1 189 ? 5.233 1.777 -6.770 1.00 87.56 189 GLN A N 1
ATOM 1351 C CA . GLN A 1 189 ? 4.663 2.995 -6.191 1.00 87.56 189 GLN A CA 1
ATOM 1352 C C . GLN A 1 189 ? 5.181 3.258 -4.781 1.00 87.56 189 GLN A C 1
ATOM 1354 O O . GLN A 1 189 ? 5.510 4.402 -4.458 1.00 87.56 189 GLN A O 1
ATOM 1359 N N . MET A 1 190 ? 5.333 2.216 -3.963 1.00 87.19 190 MET A N 1
ATOM 1360 C CA . MET A 1 190 ? 5.934 2.325 -2.634 1.00 87.19 190 MET A CA 1
ATOM 1361 C C . MET A 1 190 ? 7.377 2.832 -2.709 1.00 87.19 190 MET A C 1
ATOM 1363 O O . MET A 1 190 ? 7.763 3.736 -1.964 1.00 87.19 190 MET A O 1
ATOM 1367 N N . GLU A 1 191 ? 8.180 2.305 -3.636 1.00 87.19 191 GLU A N 1
ATOM 1368 C CA . GLU A 1 191 ? 9.539 2.794 -3.884 1.00 87.19 191 GLU A CA 1
ATOM 1369 C C . GLU A 1 191 ? 9.552 4.260 -4.328 1.00 87.19 191 GLU A C 1
ATOM 1371 O O . GLU A 1 191 ? 10.369 5.049 -3.844 1.00 87.19 191 GLU A O 1
ATOM 1376 N N . THR A 1 192 ? 8.615 4.649 -5.196 1.00 84.62 192 THR A N 1
ATOM 1377 C CA . THR A 1 192 ? 8.468 6.034 -5.659 1.00 84.62 192 THR A CA 1
ATOM 1378 C C . THR A 1 192 ? 8.121 6.972 -4.502 1.00 84.62 192 THR A C 1
ATOM 1380 O O . THR A 1 192 ? 8.757 8.017 -4.353 1.00 84.62 192 THR A O 1
ATOM 1383 N N . HIS A 1 193 ? 7.175 6.593 -3.639 1.00 82.19 193 HIS A N 1
ATOM 1384 C CA . HIS A 1 193 ? 6.818 7.364 -2.446 1.00 82.19 193 HIS A CA 1
ATOM 1385 C C . HIS A 1 193 ? 8.012 7.549 -1.504 1.00 82.19 193 HIS A C 1
ATOM 1387 O O . HIS A 1 193 ? 8.311 8.679 -1.108 1.00 82.19 193 HIS A O 1
ATOM 1393 N N . ARG A 1 194 ? 8.759 6.474 -1.221 1.00 82.44 194 ARG A N 1
ATOM 1394 C CA . ARG A 1 194 ? 9.976 6.541 -0.394 1.00 82.44 194 ARG A CA 1
ATOM 1395 C C . ARG A 1 194 ? 11.052 7.430 -1.015 1.00 82.44 194 ARG A C 1
ATOM 1397 O O . ARG A 1 194 ? 11.692 8.208 -0.310 1.00 82.44 194 ARG A O 1
ATOM 1404 N N . ALA A 1 195 ? 11.248 7.352 -2.331 1.00 82.44 195 ALA A N 1
ATOM 1405 C CA . ALA A 1 195 ? 12.235 8.166 -3.040 1.00 82.44 195 ALA A CA 1
ATOM 1406 C C . ALA A 1 195 ? 11.918 9.671 -2.986 1.00 82.44 195 ALA A C 1
ATOM 1408 O O . ALA A 1 195 ? 12.835 10.495 -3.022 1.00 82.44 195 ALA A O 1
ATOM 1409 N N . LEU A 1 196 ? 10.637 10.035 -2.876 1.00 80.75 196 LEU A N 1
ATOM 1410 C CA . LEU A 1 196 ? 10.190 11.422 -2.737 1.00 80.75 196 LEU A CA 1
ATOM 1411 C C . LEU A 1 196 ? 10.375 11.981 -1.314 1.00 80.75 196 LEU A C 1
ATOM 1413 O O . LEU A 1 196 ? 10.282 13.195 -1.134 1.00 80.75 196 LEU A O 1
ATOM 1417 N N . GLY A 1 197 ? 10.694 11.134 -0.326 1.00 74.12 197 GLY A N 1
ATOM 1418 C CA . GLY A 1 197 ? 11.056 11.546 1.034 1.00 74.12 197 GLY A CA 1
ATOM 1419 C C . GLY A 1 197 ? 9.918 12.190 1.831 1.00 74.12 197 GLY A C 1
ATOM 1420 O O . GLY A 1 197 ? 10.189 12.959 2.754 1.00 74.12 197 GLY A O 1
ATOM 1421 N N . GLY A 1 198 ? 8.667 11.932 1.442 1.00 72.56 198 GLY A N 1
ATOM 1422 C CA . GLY A 1 198 ? 7.492 12.298 2.227 1.00 72.56 198 GLY A CA 1
ATOM 1423 C C . GLY A 1 198 ? 7.267 11.313 3.370 1.00 72.56 198 GLY A C 1
ATOM 1424 O O . GLY A 1 198 ? 7.718 10.175 3.290 1.00 72.56 198 GLY A O 1
ATOM 1425 N N . GLU A 1 199 ? 6.572 11.767 4.409 1.00 76.75 199 GLU A N 1
ATOM 1426 C CA . GLU A 1 199 ? 6.031 10.885 5.445 1.00 76.75 199 GLU A CA 1
ATOM 1427 C C . GLU A 1 199 ? 5.012 9.947 4.789 1.00 7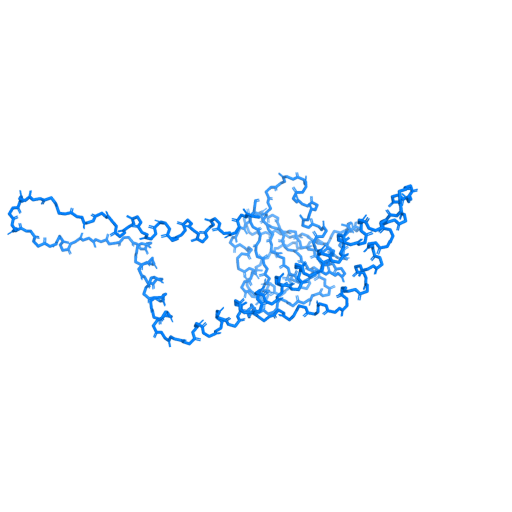6.75 199 GLU A C 1
ATOM 1429 O O . GLU A 1 199 ? 4.138 10.394 4.035 1.00 76.75 199 GLU A O 1
ATOM 1434 N N . VAL A 1 200 ? 5.189 8.647 4.999 1.00 79.56 200 VAL A N 1
ATOM 1435 C CA . VAL A 1 200 ? 4.412 7.605 4.343 1.00 79.56 200 VAL A CA 1
ATOM 1436 C C . VAL A 1 200 ? 3.456 7.015 5.362 1.00 79.56 200 VAL A C 1
ATOM 1438 O O . VAL A 1 200 ? 3.880 6.284 6.247 1.00 79.56 200 VAL A O 1
ATOM 1441 N N . HIS A 1 201 ? 2.169 7.304 5.191 1.00 91.00 201 HIS A N 1
ATOM 1442 C CA . HIS A 1 201 ? 1.079 6.675 5.931 1.00 91.00 201 HIS A CA 1
ATOM 1443 C C . HIS A 1 201 ? 0.213 5.910 4.932 1.00 91.00 201 HIS A C 1
ATOM 1445 O O . HIS A 1 201 ? -0.671 6.474 4.284 1.00 91.00 201 HIS A O 1
ATOM 1451 N N . LEU A 1 202 ? 0.556 4.641 4.717 1.00 93.19 202 LEU A N 1
ATOM 1452 C CA . LEU A 1 202 ? -0.035 3.796 3.681 1.00 93.19 202 LEU A CA 1
ATOM 1453 C C . LEU A 1 202 ? -0.535 2.480 4.275 1.00 93.19 202 LEU A C 1
ATOM 1455 O O . LEU A 1 202 ? 0.182 1.821 5.018 1.00 93.19 202 LEU A O 1
ATOM 1459 N N . LEU A 1 203 ? -1.729 2.055 3.880 1.00 95.44 203 LEU A N 1
ATOM 1460 C CA . LEU A 1 203 ? -2.161 0.663 3.971 1.00 95.44 203 LEU A CA 1
ATOM 1461 C C . LEU A 1 203 ? -2.055 0.037 2.580 1.00 95.44 203 LEU A C 1
ATOM 1463 O O . LEU A 1 203 ? -2.599 0.579 1.616 1.00 95.44 203 LEU A O 1
ATOM 1467 N N . THR A 1 204 ? -1.342 -1.080 2.468 1.00 94.75 204 THR A N 1
ATOM 1468 C CA . THR A 1 204 ? -1.087 -1.761 1.191 1.00 94.75 204 THR A CA 1
ATOM 1469 C C . THR A 1 204 ? -1.747 -3.137 1.160 1.00 94.75 204 THR A C 1
ATOM 1471 O O . THR A 1 204 ? -1.474 -3.971 2.030 1.00 94.75 204 THR A O 1
ATOM 1474 N N . GLY A 1 205 ? -2.568 -3.387 0.143 1.00 94.62 205 GLY A N 1
ATOM 1475 C CA . GLY A 1 205 ? -3.080 -4.711 -0.211 1.00 94.62 205 GLY A CA 1
ATOM 1476 C C . GLY A 1 205 ? -2.276 -5.375 -1.337 1.00 94.62 205 GLY A C 1
ATOM 1477 O O . GLY A 1 205 ? -1.184 -4.906 -1.663 1.00 94.62 205 GLY A O 1
ATOM 1478 N N . PRO A 1 206 ? -2.798 -6.456 -1.948 1.00 92.44 206 PRO A N 1
ATOM 1479 C CA . PRO A 1 206 ? -2.103 -7.197 -3.002 1.00 92.44 206 PRO A CA 1
ATOM 1480 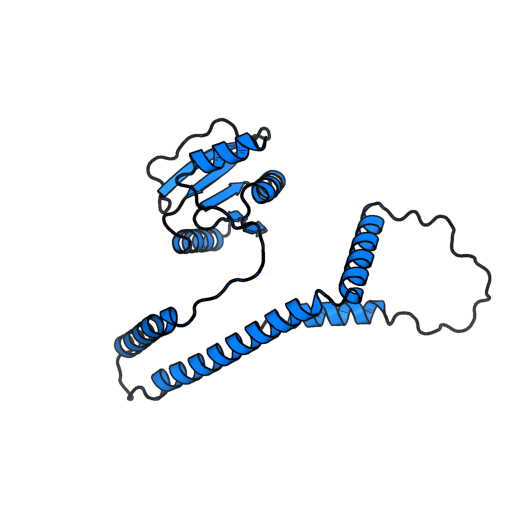C C . PRO A 1 206 ? -1.953 -6.388 -4.289 1.00 92.44 206 PRO A C 1
ATOM 1482 O O . PRO A 1 206 ? -0.967 -6.537 -4.993 1.00 92.44 206 PRO A O 1
ATOM 1485 N N . ASP A 1 207 ? -2.932 -5.550 -4.607 1.00 95.06 207 ASP A N 1
ATOM 1486 C CA . ASP A 1 207 ? -3.003 -4.757 -5.834 1.00 95.06 207 ASP A CA 1
ATOM 1487 C C . ASP A 1 207 ? -3.633 -3.380 -5.578 1.00 95.06 207 ASP A C 1
ATOM 1489 O O . ASP A 1 207 ? -4.136 -2.724 -6.488 1.00 95.06 207 ASP A O 1
ATOM 1493 N N . TRP A 1 208 ? -3.601 -2.901 -4.333 1.00 96.31 208 TRP A N 1
ATOM 1494 C CA . TRP A 1 208 ? -4.183 -1.617 -3.958 1.00 96.31 208 TRP A CA 1
ATOM 1495 C C . TRP A 1 208 ? -3.440 -0.931 -2.815 1.0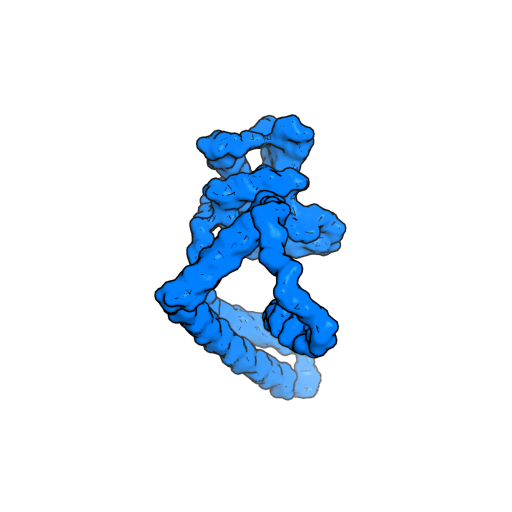0 96.31 208 TRP A C 1
ATOM 1497 O O . TRP A 1 208 ? -2.695 -1.544 -2.052 1.00 96.31 208 TRP A O 1
ATOM 1507 N N . THR A 1 209 ? -3.654 0.379 -2.692 1.00 95.94 209 THR A N 1
ATOM 1508 C CA . THR A 1 209 ? -3.109 1.205 -1.608 1.00 95.94 209 THR A CA 1
ATOM 1509 C C . THR A 1 209 ? -4.125 2.234 -1.121 1.00 95.94 209 THR A C 1
ATOM 1511 O O . THR A 1 209 ? -4.773 2.885 -1.947 1.00 95.94 209 THR A O 1
ATOM 1514 N N . LEU A 1 210 ? -4.175 2.459 0.193 1.00 96.00 210 LEU A N 1
ATOM 1515 C CA . LEU A 1 210 ? -4.840 3.593 0.839 1.00 96.00 210 LEU A CA 1
ATOM 1516 C C . LEU A 1 210 ? -3.796 4.501 1.482 1.00 96.00 210 LEU A C 1
ATOM 1518 O O . LEU A 1 210 ? -3.015 4.040 2.305 1.00 96.00 210 LEU A O 1
ATOM 1522 N N . ASN A 1 211 ? -3.793 5.782 1.129 1.00 94.38 211 ASN A N 1
ATOM 1523 C CA . ASN A 1 211 ? -2.926 6.794 1.728 1.00 94.38 211 ASN A CA 1
ATOM 1524 C C . ASN A 1 211 ? -3.771 7.769 2.545 1.00 94.38 211 ASN A C 1
ATOM 1526 O O . ASN A 1 211 ? -4.685 8.381 1.989 1.00 94.38 211 ASN A O 1
ATOM 1530 N N . SER A 1 212 ? -3.473 7.920 3.831 1.00 93.75 212 SER A N 1
ATOM 1531 C CA . SER A 1 212 ? -4.129 8.900 4.697 1.00 93.75 212 SER A CA 1
ATOM 1532 C C . SER A 1 212 ? -3.200 9.316 5.826 1.00 93.75 212 SER A C 1
ATOM 1534 O O . SER A 1 212 ? -2.516 8.474 6.385 1.00 93.75 212 SER A O 1
ATOM 1536 N N . ALA A 1 213 ? -3.213 10.593 6.208 1.00 91.75 213 ALA A N 1
ATOM 1537 C CA . ALA A 1 213 ? -2.499 11.053 7.402 1.00 91.75 213 ALA A CA 1
ATOM 1538 C C . ALA A 1 213 ? -3.163 10.592 8.717 1.00 91.75 213 ALA A C 1
ATOM 1540 O O . ALA A 1 213 ? -2.538 10.663 9.776 1.00 91.75 213 ALA A O 1
ATOM 1541 N N . ASP A 1 214 ? -4.416 10.126 8.657 1.00 92.44 214 ASP A N 1
ATOM 1542 C CA . ASP A 1 214 ? -5.136 9.598 9.812 1.00 92.44 214 ASP A CA 1
ATOM 1543 C C . ASP A 1 214 ? -4.770 8.122 10.026 1.00 92.44 214 ASP A C 1
ATOM 1545 O O . ASP A 1 214 ? -5.314 7.213 9.391 1.00 92.44 214 ASP A O 1
ATOM 1549 N N . GLY A 1 215 ? -3.838 7.879 10.950 1.00 90.75 215 GLY A N 1
ATOM 1550 C CA . GLY A 1 215 ? -3.444 6.523 11.333 1.00 90.75 215 GLY A CA 1
ATOM 1551 C C . GLY A 1 215 ? -4.600 5.692 11.902 1.00 90.75 215 GLY A C 1
ATOM 1552 O O . GLY A 1 215 ? -4.644 4.491 11.666 1.00 90.75 215 GLY A O 1
ATOM 1553 N N . GLY A 1 216 ? -5.574 6.315 12.577 1.00 93.50 216 GLY A N 1
ATOM 1554 C CA . GLY A 1 216 ? -6.739 5.608 13.116 1.00 93.50 216 GLY A CA 1
ATOM 1555 C C . GLY A 1 216 ? -7.683 5.123 12.016 1.00 93.50 216 GLY A C 1
ATOM 1556 O O . GLY A 1 216 ? -8.223 4.021 12.107 1.00 93.50 216 GLY A O 1
ATOM 1557 N N . PHE A 1 217 ? -7.836 5.904 10.944 1.00 95.00 217 PHE A N 1
ATOM 1558 C CA . PHE A 1 217 ? -8.542 5.454 9.744 1.00 95.00 217 PHE A CA 1
ATOM 1559 C C . PHE A 1 217 ? -7.834 4.263 9.088 1.00 95.00 217 PHE A C 1
ATOM 1561 O O . PHE A 1 217 ? -8.493 3.286 8.739 1.00 95.00 217 PHE A O 1
ATOM 1568 N N . LEU A 1 218 ? -6.507 4.323 8.930 1.00 95.44 218 LEU A N 1
ATOM 1569 C CA . LEU A 1 218 ? -5.746 3.238 8.302 1.00 95.44 218 LEU A CA 1
ATOM 1570 C C . LEU A 1 218 ? -5.751 1.949 9.134 1.00 95.44 218 LEU A C 1
ATOM 1572 O O . LEU A 1 218 ? -5.864 0.868 8.563 1.00 95.44 218 LEU A O 1
ATOM 1576 N N . GLU A 1 219 ? -5.666 2.054 10.461 1.00 95.12 219 GLU A N 1
ATOM 1577 C CA . GLU A 1 219 ? -5.796 0.912 11.376 1.00 95.12 219 GLU A CA 1
ATOM 1578 C C . GLU A 1 219 ? -7.184 0.268 11.263 1.00 95.12 219 GLU A C 1
ATOM 1580 O O . GLU A 1 219 ? -7.286 -0.942 11.078 1.00 95.12 219 GLU A O 1
ATOM 1585 N N . ALA A 1 220 ? -8.257 1.067 11.279 1.00 94.50 220 ALA A N 1
ATOM 1586 C CA . ALA A 1 220 ? -9.613 0.549 11.102 1.00 94.50 220 ALA A CA 1
ATOM 1587 C C . ALA A 1 220 ? -9.802 -0.098 9.718 1.00 94.50 220 ALA A C 1
ATOM 1589 O O . ALA A 1 220 ? -10.402 -1.164 9.599 1.00 94.50 220 ALA A O 1
ATOM 1590 N N . ALA A 1 221 ? -9.265 0.521 8.662 1.00 95.19 221 ALA A N 1
ATOM 1591 C CA . ALA A 1 221 ? -9.318 -0.032 7.313 1.00 95.19 221 ALA A CA 1
ATOM 1592 C C . ALA A 1 221 ? -8.557 -1.363 7.206 1.00 95.19 221 ALA A C 1
ATOM 1594 O O . ALA A 1 221 ? -9.016 -2.264 6.506 1.00 95.19 221 ALA A O 1
ATOM 1595 N N . GLN A 1 222 ? -7.439 -1.514 7.923 1.00 95.56 222 GLN A N 1
ATOM 1596 C CA . GLN A 1 222 ? -6.674 -2.760 7.979 1.00 95.56 222 GLN A CA 1
ATOM 1597 C C . GLN A 1 222 ? -7.476 -3.901 8.615 1.00 95.56 222 GLN A C 1
ATOM 1599 O O . GLN A 1 222 ? -7.382 -5.033 8.151 1.00 95.56 222 GLN A O 1
ATOM 1604 N N . GLU A 1 223 ? -8.274 -3.623 9.647 1.00 93.69 223 GLU A N 1
ATOM 1605 C CA . GLU A 1 223 ? -9.127 -4.641 10.280 1.00 93.69 223 GLU A CA 1
ATOM 1606 C C . GLU A 1 223 ? -10.214 -5.180 9.337 1.00 93.69 223 GLU A C 1
ATOM 1608 O O . GLU A 1 223 ? -10.668 -6.308 9.514 1.00 93.69 223 GLU A O 1
ATOM 1613 N N . VAL A 1 224 ? -10.633 -4.393 8.340 1.00 93.31 224 VAL A N 1
ATOM 1614 C CA . VAL A 1 224 ? -11.704 -4.760 7.399 1.00 93.31 224 VAL A CA 1
ATOM 1615 C C . VAL A 1 224 ? -11.147 -5.369 6.119 1.00 93.31 224 VAL A C 1
ATOM 1617 O O . VAL A 1 224 ? -11.580 -6.438 5.702 1.00 93.31 224 VAL A O 1
ATOM 1620 N N . LEU A 1 225 ? -10.193 -4.683 5.493 1.00 93.31 225 LEU A N 1
ATOM 1621 C CA . LEU A 1 225 ? -9.659 -5.046 4.180 1.00 93.31 225 LEU A CA 1
ATOM 1622 C C . LEU A 1 225 ? -8.434 -5.967 4.272 1.00 93.31 225 LEU A C 1
ATOM 1624 O O . LEU A 1 225 ? -7.968 -6.502 3.263 1.00 93.31 225 LEU A O 1
ATOM 1628 N N . GLY A 1 226 ? -7.863 -6.114 5.468 1.00 93.00 226 GLY A N 1
ATOM 1629 C CA . GLY A 1 226 ? -6.554 -6.718 5.666 1.00 93.00 226 GLY A CA 1
ATOM 1630 C C . GLY A 1 226 ? -5.417 -5.818 5.172 1.00 93.00 226 GLY A C 1
ATOM 1631 O O . GLY A 1 226 ? -5.517 -4.591 5.104 1.00 93.00 226 GLY A O 1
ATOM 1632 N N . GLY A 1 227 ? -4.299 -6.450 4.818 1.00 92.44 227 GLY A N 1
ATOM 1633 C CA . GLY A 1 227 ? -3.137 -5.778 4.239 1.00 92.44 227 GLY A CA 1
ATOM 1634 C C . GLY A 1 227 ? -2.074 -5.371 5.260 1.00 92.44 227 GLY A C 1
ATOM 1635 O O . GLY A 1 227 ? -2.096 -5.754 6.432 1.00 92.44 227 GLY A O 1
ATOM 1636 N N . THR A 1 228 ? -1.084 -4.619 4.781 1.00 93.81 228 THR A N 1
ATOM 1637 C CA . THR A 1 228 ? 0.095 -4.216 5.558 1.00 93.81 228 THR A CA 1
ATOM 1638 C C . THR A 1 228 ? 0.122 -2.710 5.762 1.00 93.81 228 THR A C 1
ATOM 1640 O O . THR A 1 228 ? 0.176 -1.945 4.800 1.00 93.81 228 THR A O 1
ATOM 1643 N N . LEU A 1 229 ? 0.112 -2.284 7.025 1.00 92.81 229 LEU A N 1
ATOM 1644 C CA . LEU A 1 229 ? 0.283 -0.885 7.393 1.00 92.81 229 LEU A CA 1
ATOM 1645 C C . LEU A 1 229 ? 1.766 -0.485 7.329 1.00 92.81 229 LEU A C 1
ATOM 1647 O O . LEU A 1 229 ? 2.634 -1.145 7.905 1.00 92.81 229 LEU A O 1
ATOM 1651 N N . VAL A 1 230 ? 2.049 0.622 6.650 1.00 90.31 230 VAL A N 1
ATOM 1652 C CA . VAL A 1 230 ? 3.371 1.229 6.492 1.00 90.31 230 VAL A CA 1
ATOM 1653 C C . VAL A 1 230 ? 3.299 2.660 7.020 1.00 90.31 230 VAL A C 1
ATOM 1655 O O . VAL A 1 230 ? 2.646 3.508 6.416 1.00 90.31 230 VAL A O 1
ATOM 1658 N N . MET A 1 231 ? 3.969 2.908 8.149 1.00 84.62 231 MET A N 1
ATOM 1659 C CA . MET A 1 231 ? 4.103 4.231 8.770 1.00 84.62 231 MET A CA 1
ATOM 1660 C C . MET A 1 231 ? 5.594 4.574 8.900 1.00 84.62 231 MET A C 1
ATOM 1662 O O . MET A 1 231 ? 6.268 4.039 9.785 1.00 84.62 231 MET A O 1
ATOM 1666 N N . GLU A 1 232 ? 6.122 5.395 7.984 1.00 78.88 232 GLU A N 1
ATOM 1667 C CA . GLU A 1 232 ? 7.554 5.763 7.888 1.00 78.88 232 GLU A CA 1
ATOM 1668 C C . GLU A 1 232 ? 7.794 7.274 7.739 1.00 78.88 232 GLU A C 1
ATOM 1670 O O . GLU A 1 232 ? 7.050 7.938 6.980 1.00 78.88 232 GLU A O 1
#